Protein AF-A0A7V0MKL8-F1 (afdb_monomer_lite)

Secondary structure (DSSP, 8-state):
-HHHHHHHHHHHHSS-HHHHHHHHHHH-----SEETTEE-EEEEEEEETTTTEEEEEEEE--TTHHHH---B----STT-----SEEETT-HHHHTTTHHHHHHHHS-TTSHHHHHHHHHHHHHEEE---SBTB-EEE-TTTTTSS-TTHHHHHHHHHHHTT--HHHHHHHHHHHHHHHHHHHHHHHH---TTSEEEEEEEETTEESTT---

Structure (mmCIF, N/CA/C/O backbone):
data_AF-A0A7V0MKL8-F1
#
_entry.id   AF-A0A7V0MKL8-F1
#
loop_
_atom_site.group_PDB
_atom_site.id
_atom_site.type_symbol
_atom_site.label_atom_id
_atom_site.label_alt_id
_atom_site.label_comp_id
_atom_site.label_asym_id
_atom_site.label_entity_id
_atom_site.label_seq_id
_atom_site.pdbx_PDB_ins_code
_atom_site.Cartn_x
_atom_site.Cartn_y
_atom_site.Cartn_z
_atom_site.occupancy
_atom_site.B_iso_or_equiv
_atom_site.auth_seq_id
_atom_site.auth_comp_id
_atom_site.auth_asym_id
_atom_site.auth_atom_id
_atom_site.pdbx_PDB_model_num
ATOM 1 N N . MET A 1 1 ? 5.976 -24.081 24.729 1.00 49.59 1 MET A N 1
ATOM 2 C CA . MET A 1 1 ? 5.501 -22.681 24.860 1.00 49.59 1 MET A CA 1
ATOM 3 C C . MET A 1 1 ? 6.453 -21.854 25.717 1.00 49.59 1 MET A C 1
ATOM 5 O O . MET A 1 1 ? 7.028 -20.925 25.181 1.00 49.59 1 MET A O 1
ATOM 9 N N . LEU A 1 2 ? 6.710 -22.221 26.980 1.00 40.59 2 LEU A N 1
ATOM 10 C CA . LEU A 1 2 ? 7.735 -21.551 27.801 1.00 40.59 2 LEU A CA 1
ATOM 11 C C . LEU A 1 2 ? 9.148 -21.655 27.208 1.00 40.59 2 LEU A C 1
ATOM 13 O O . LEU A 1 2 ? 9.893 -20.689 27.261 1.00 40.59 2 LEU A O 1
ATOM 17 N N . GLU A 1 3 ? 9.497 -22.788 26.595 1.00 50.44 3 GLU A N 1
ATOM 18 C CA . GLU A 1 3 ? 10.789 -22.948 25.911 1.00 50.44 3 GLU A CA 1
ATOM 19 C C . GLU A 1 3 ? 10.911 -22.071 24.666 1.00 50.44 3 GLU A C 1
ATOM 21 O O . GLU A 1 3 ? 11.926 -21.413 24.519 1.00 50.44 3 GLU A O 1
ATOM 26 N N . ALA A 1 4 ? 9.856 -21.959 23.855 1.00 51.59 4 ALA A N 1
ATOM 27 C CA . ALA A 1 4 ? 9.825 -21.044 22.713 1.00 51.59 4 ALA A CA 1
ATOM 28 C C . ALA A 1 4 ? 9.910 -19.572 23.158 1.00 51.59 4 ALA A C 1
ATOM 30 O O . ALA A 1 4 ? 10.643 -18.790 22.570 1.00 51.59 4 ALA A O 1
ATOM 31 N N . ILE A 1 5 ? 9.218 -19.197 24.242 1.00 60.75 5 ILE A N 1
ATOM 32 C CA . ILE A 1 5 ? 9.340 -17.860 24.848 1.00 60.75 5 ILE A CA 1
ATOM 33 C C . ILE A 1 5 ? 10.766 -17.633 25.369 1.00 60.75 5 ILE A C 1
ATOM 35 O O . ILE A 1 5 ? 11.300 -16.538 25.228 1.00 60.75 5 ILE A O 1
ATOM 39 N N . ARG A 1 6 ? 11.401 -18.658 25.947 1.00 59.22 6 ARG A N 1
ATOM 40 C CA . ARG A 1 6 ? 12.785 -18.597 26.432 1.00 59.22 6 ARG A CA 1
ATOM 41 C C . ARG A 1 6 ? 13.796 -18.521 25.287 1.00 59.22 6 ARG A C 1
ATOM 43 O O . ARG A 1 6 ? 14.775 -17.807 25.421 1.00 59.22 6 ARG A O 1
ATOM 50 N N . GLU A 1 7 ? 13.570 -19.223 24.184 1.00 61.44 7 GLU A N 1
ATOM 51 C CA . GLU A 1 7 ? 14.392 -19.157 22.970 1.00 61.44 7 GLU A CA 1
ATOM 52 C C . GLU A 1 7 ? 14.277 -17.787 22.305 1.00 61.44 7 GLU A C 1
ATOM 54 O O . GLU A 1 7 ? 15.299 -17.158 22.063 1.00 61.44 7 GLU A O 1
ATOM 59 N N . ILE A 1 8 ? 13.055 -17.270 22.135 1.00 62.72 8 ILE A N 1
ATOM 60 C CA . ILE A 1 8 ? 12.811 -15.894 21.678 1.00 62.72 8 ILE A CA 1
ATOM 61 C C . ILE A 1 8 ? 13.494 -14.900 22.624 1.00 62.72 8 ILE A C 1
ATOM 63 O O . ILE A 1 8 ? 14.179 -13.991 22.173 1.00 62.72 8 ILE A O 1
ATOM 67 N N . GLY A 1 9 ? 13.361 -15.091 23.939 1.00 54.66 9 GLY A N 1
ATOM 68 C CA . GLY A 1 9 ? 14.029 -14.267 24.943 1.00 54.66 9 GLY A CA 1
ATOM 69 C C . GLY A 1 9 ? 15.555 -14.318 24.838 1.00 54.66 9 GLY A C 1
ATOM 70 O O . GLY A 1 9 ? 16.195 -13.278 24.907 1.00 54.66 9 GLY A O 1
ATOM 71 N N . ASN A 1 10 ? 16.145 -15.493 24.625 1.00 64.12 10 ASN A N 1
ATOM 72 C CA . ASN A 1 10 ? 17.592 -15.658 24.480 1.00 64.12 10 ASN A CA 1
ATOM 73 C C . ASN A 1 10 ? 18.123 -15.030 23.182 1.00 64.12 10 ASN A C 1
ATOM 75 O O . ASN A 1 10 ? 19.162 -14.375 23.219 1.00 64.12 10 ASN A O 1
ATOM 79 N N . GLU A 1 11 ? 17.397 -15.174 22.071 1.00 61.50 11 GLU A N 1
ATOM 80 C CA . GLU A 1 11 ? 17.714 -14.515 20.796 1.00 61.50 11 GLU A CA 1
ATOM 81 C C . GLU A 1 11 ? 17.597 -12.988 20.906 1.00 61.50 11 GLU A C 1
ATOM 83 O O . GLU A 1 11 ? 18.459 -12.255 20.431 1.00 61.50 11 GLU A O 1
ATOM 88 N N . ILE A 1 12 ? 16.580 -12.488 21.617 1.00 58.34 12 ILE A N 1
ATOM 89 C CA . ILE A 1 12 ? 16.411 -11.052 21.886 1.00 58.34 12 ILE A CA 1
ATOM 90 C C . ILE A 1 12 ? 17.503 -10.525 22.831 1.00 58.34 12 ILE A C 1
ATOM 92 O O . ILE A 1 12 ? 17.912 -9.374 22.712 1.00 58.34 12 ILE A O 1
ATOM 96 N N . LEU A 1 13 ? 18.002 -11.330 23.771 1.00 61.84 13 LEU A N 1
ATOM 97 C CA . LEU A 1 13 ? 18.983 -10.898 24.773 1.00 61.84 13 LEU A CA 1
ATOM 98 C C . LEU A 1 13 ? 20.450 -11.001 24.304 1.00 61.84 13 LEU A C 1
ATOM 100 O O . LEU A 1 13 ? 21.295 -10.328 24.895 1.00 61.84 13 LEU A O 1
ATOM 104 N N . GLY A 1 14 ? 20.779 -11.733 23.232 1.00 56.34 14 GLY A N 1
ATOM 105 C CA . GLY A 1 1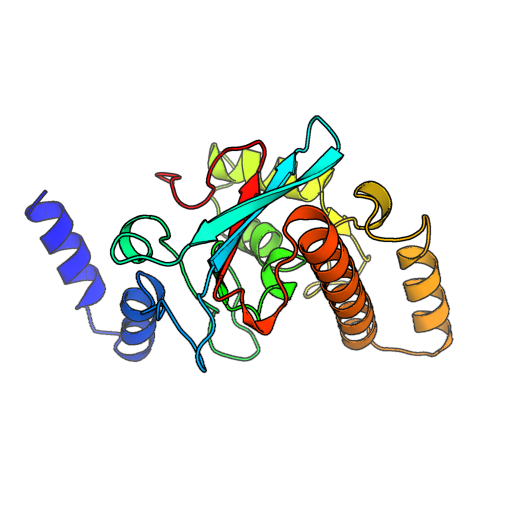4 ? 22.162 -11.973 22.768 1.00 56.34 14 GLY A CA 1
ATOM 106 C C . GLY A 1 14 ? 22.895 -10.752 22.178 1.00 56.34 14 GLY A C 1
ATOM 107 O O . GLY A 1 14 ? 22.441 -10.169 21.209 1.00 56.34 14 GLY A O 1
ATOM 108 N N . ASP A 1 15 ? 23.965 -10.289 22.837 1.00 50.94 15 ASP A N 1
ATOM 109 C CA . ASP A 1 15 ? 25.034 -9.283 22.567 1.00 50.94 15 ASP A CA 1
ATOM 110 C C . ASP A 1 15 ? 24.927 -8.088 21.574 1.00 50.94 15 ASP A C 1
ATOM 112 O O . ASP A 1 15 ? 25.674 -7.132 21.764 1.00 50.94 15 ASP A O 1
ATOM 116 N N . ASP A 1 16 ? 24.001 -8.008 20.613 1.00 51.72 16 ASP A N 1
ATOM 117 C CA . ASP A 1 16 ? 23.944 -6.892 19.639 1.00 51.72 16 ASP A CA 1
ATOM 118 C C . ASP A 1 16 ? 22.880 -5.834 20.006 1.00 51.72 16 ASP A C 1
ATOM 120 O O . ASP A 1 16 ? 21.758 -5.822 19.497 1.00 51.72 16 ASP A O 1
ATOM 124 N N . ILE A 1 17 ? 23.220 -4.960 20.960 1.00 47.28 17 ILE A N 1
ATOM 125 C CA . ILE A 1 17 ? 22.321 -3.978 21.608 1.00 47.28 17 ILE A CA 1
ATOM 126 C C . ILE A 1 17 ? 21.638 -3.013 20.615 1.00 47.28 17 ILE A C 1
ATOM 128 O O . ILE A 1 17 ? 20.465 -2.703 20.796 1.00 47.28 17 ILE A O 1
ATOM 132 N N . ASP A 1 18 ? 22.290 -2.635 19.513 1.00 50.47 18 ASP A N 1
ATOM 133 C CA . ASP A 1 18 ? 21.746 -1.649 18.558 1.00 50.47 18 ASP A CA 1
ATOM 134 C C . ASP A 1 18 ? 20.600 -2.181 17.669 1.00 50.47 18 ASP A C 1
ATOM 136 O O . ASP A 1 18 ? 19.841 -1.406 17.083 1.00 50.47 18 ASP A O 1
ATOM 140 N N . SER A 1 19 ? 20.447 -3.504 17.550 1.00 47.44 19 SER A N 1
ATOM 141 C CA . SER A 1 19 ? 19.375 -4.132 16.754 1.00 47.44 19 SER A CA 1
ATOM 142 C C . SER A 1 19 ? 18.133 -4.501 17.580 1.00 47.44 19 SER A C 1
ATOM 144 O O . SER A 1 19 ? 17.056 -4.721 17.017 1.00 47.44 19 SER A O 1
ATOM 146 N N . LYS A 1 20 ? 18.276 -4.537 18.912 1.00 45.75 20 LYS A N 1
ATOM 147 C CA . LYS A 1 20 ? 17.307 -5.108 19.861 1.00 45.75 20 LYS A CA 1
ATOM 148 C C . LYS A 1 20 ? 16.165 -4.176 20.223 1.00 45.75 20 LYS A C 1
ATOM 150 O O . LYS A 1 20 ? 15.024 -4.633 20.286 1.00 45.75 20 LYS A O 1
ATOM 155 N N . ASP A 1 21 ? 16.450 -2.887 20.387 1.00 47.84 21 ASP A N 1
ATOM 156 C CA . ASP A 1 21 ? 15.425 -1.897 20.740 1.00 47.84 21 ASP A CA 1
ATOM 157 C C . ASP A 1 21 ? 14.355 -1.786 19.640 1.00 47.84 21 ASP A C 1
ATOM 159 O O . ASP A 1 21 ? 13.179 -1.580 19.914 1.00 47.84 21 ASP A O 1
ATOM 163 N N . ASN A 1 22 ? 14.714 -2.089 18.389 1.00 54.00 22 ASN A N 1
ATOM 164 C CA . ASN A 1 22 ? 13.789 -2.041 17.264 1.00 54.00 22 ASN A CA 1
ATOM 165 C C . ASN A 1 22 ? 12.820 -3.231 17.176 1.00 54.00 22 ASN A C 1
ATOM 167 O O . ASN A 1 22 ? 11.718 -3.060 16.662 1.00 54.00 22 ASN A O 1
ATOM 171 N N . LEU A 1 23 ? 13.178 -4.447 17.606 1.00 53.69 23 LEU A N 1
ATOM 172 C CA . LEU A 1 23 ? 12.282 -5.595 17.398 1.00 53.69 23 LEU A CA 1
ATOM 173 C C . LEU A 1 23 ? 11.058 -5.508 18.320 1.00 53.69 23 LEU A C 1
ATOM 175 O O . LEU A 1 23 ? 9.930 -5.568 17.841 1.00 53.69 23 LEU A O 1
ATOM 179 N N . LEU A 1 24 ? 11.275 -5.321 19.625 1.00 57.19 24 LEU A N 1
ATOM 180 C CA . LEU A 1 24 ? 10.196 -5.243 20.615 1.00 57.19 24 LEU A CA 1
ATOM 181 C C . LEU A 1 24 ? 9.320 -3.999 20.423 1.00 57.19 24 LEU A C 1
ATOM 183 O O . LEU A 1 24 ? 8.098 -4.112 20.498 1.00 57.19 24 LEU A O 1
ATOM 187 N N . GLU A 1 25 ? 9.911 -2.848 20.088 1.00 55.69 25 GLU A N 1
ATOM 188 C CA . GLU A 1 25 ? 9.154 -1.618 19.812 1.00 55.69 25 GLU A CA 1
ATOM 189 C C . GLU A 1 25 ? 8.281 -1.711 18.549 1.00 55.69 25 GLU A C 1
ATOM 191 O O . GLU A 1 25 ? 7.233 -1.070 18.476 1.00 55.69 25 GLU A O 1
ATOM 196 N N . ASN A 1 26 ? 8.669 -2.521 17.556 1.00 55.09 26 ASN A N 1
ATOM 197 C CA . ASN A 1 26 ? 7.897 -2.703 16.320 1.00 55.09 26 ASN A CA 1
ATOM 198 C C . ASN A 1 26 ? 6.920 -3.899 16.369 1.00 55.09 26 ASN A C 1
ATOM 200 O O . ASN A 1 26 ? 6.117 -4.089 15.446 1.00 55.09 26 ASN A O 1
ATOM 204 N N . LEU A 1 27 ? 6.969 -4.719 17.426 1.00 59.59 27 LEU A N 1
ATOM 205 C CA . LEU A 1 27 ? 6.008 -5.807 17.635 1.00 59.59 27 LEU A CA 1
ATOM 206 C C . LEU A 1 27 ? 4.657 -5.269 18.109 1.00 59.59 27 LEU A C 1
ATOM 208 O O . LEU A 1 27 ? 3.624 -5.770 17.663 1.00 59.59 27 LEU A O 1
ATOM 212 N N . THR A 1 28 ? 4.656 -4.225 18.942 1.00 56.50 28 THR A N 1
ATOM 213 C CA . THR A 1 28 ? 3.442 -3.558 19.419 1.00 56.50 28 THR A CA 1
ATOM 214 C C . THR A 1 28 ? 3.679 -2.055 19.583 1.00 56.50 28 THR A C 1
ATOM 216 O O . THR A 1 28 ? 4.536 -1.617 20.341 1.00 56.50 28 THR A O 1
ATOM 219 N N . LEU A 1 29 ? 2.882 -1.233 18.895 1.00 63.47 29 LEU A N 1
ATOM 220 C CA . LEU A 1 29 ? 2.853 0.210 19.144 1.00 63.47 29 LEU A CA 1
ATOM 221 C C . LEU A 1 29 ? 1.614 0.568 19.955 1.00 63.47 29 LEU A C 1
ATOM 223 O O . LEU A 1 29 ? 0.500 0.173 19.601 1.00 63.47 29 LEU A O 1
ATOM 227 N N . GLU A 1 30 ? 1.800 1.388 20.990 1.00 64.56 30 GLU A N 1
ATOM 228 C CA . GLU A 1 30 ? 0.679 2.054 21.644 1.00 64.56 30 GLU A CA 1
ATOM 229 C C . GLU A 1 30 ? -0.059 2.920 20.621 1.00 64.56 30 GLU A C 1
ATOM 231 O O . GLU A 1 30 ? 0.483 3.863 20.033 1.00 64.56 30 GLU A O 1
ATOM 236 N N . CYS A 1 31 ? -1.320 2.571 20.392 1.00 71.19 31 CYS A N 1
ATOM 237 C CA . CYS A 1 31 ? -2.209 3.291 19.506 1.00 71.19 31 CYS A CA 1
ATOM 238 C C . CYS A 1 31 ? -3.294 3.928 20.378 1.00 71.19 31 CYS A C 1
ATOM 240 O O . CYS A 1 31 ? -4.192 3.219 20.829 1.00 71.19 31 CYS A O 1
ATOM 242 N N . PRO A 1 32 ? -3.214 5.237 20.681 1.00 79.38 32 PRO A N 1
ATOM 243 C CA . PRO A 1 32 ? -4.196 5.871 21.547 1.00 79.38 32 PRO A CA 1
ATOM 244 C C . PRO A 1 32 ? -5.562 5.880 20.861 1.00 79.38 32 PRO A C 1
ATOM 246 O O . PRO A 1 32 ? -5.677 6.262 19.695 1.00 79.38 32 PRO A O 1
ATOM 249 N N . GLU A 1 33 ? -6.615 5.528 21.598 1.00 86.75 33 GLU A N 1
ATOM 250 C CA . GLU A 1 33 ? -7.976 5.511 21.052 1.00 86.75 33 GLU A CA 1
ATOM 251 C C . GLU A 1 33 ? -8.450 6.889 20.591 1.00 86.75 33 GLU A C 1
ATOM 253 O O . GLU A 1 33 ? -9.319 6.999 19.729 1.00 86.75 33 GLU A O 1
ATOM 258 N N . THR A 1 34 ? -7.910 7.955 21.185 1.00 86.69 34 THR A N 1
ATOM 259 C CA . THR A 1 34 ? -8.309 9.330 20.897 1.00 86.69 34 THR A CA 1
ATOM 260 C C . THR A 1 34 ? -7.092 10.234 20.767 1.00 86.69 34 THR A C 1
ATOM 262 O O . THR A 1 34 ? -6.248 10.301 21.656 1.00 86.69 34 THR A O 1
ATOM 265 N N . ILE A 1 35 ? -7.036 11.012 19.684 1.00 86.88 35 ILE A N 1
ATOM 266 C CA . ILE A 1 35 ? -6.035 12.067 19.485 1.00 86.88 35 ILE A CA 1
ATOM 267 C C . ILE A 1 35 ? -6.767 13.385 19.262 1.00 86.88 35 ILE A C 1
ATOM 269 O O . ILE A 1 35 ? -7.564 13.517 18.333 1.00 86.88 35 ILE A O 1
ATOM 273 N N . ARG A 1 36 ? -6.487 14.389 20.106 1.00 85.31 36 ARG A N 1
ATOM 274 C CA . ARG A 1 36 ? -7.089 15.738 20.020 1.00 85.31 36 ARG A CA 1
ATOM 275 C C . ARG A 1 36 ? -8.626 15.700 19.932 1.00 85.31 36 ARG A C 1
ATOM 277 O O . ARG A 1 36 ? -9.219 16.387 19.101 1.00 85.31 36 ARG A O 1
ATOM 284 N N . GLY A 1 37 ? -9.248 14.857 20.758 1.00 84.69 37 GLY A N 1
ATOM 285 C CA . GLY A 1 37 ? -10.704 14.692 20.825 1.00 84.69 37 GLY A CA 1
ATOM 286 C C . GLY A 1 37 ? -11.330 13.916 19.661 1.00 84.69 37 GLY A C 1
ATOM 287 O O . GLY A 1 37 ? -12.547 13.937 19.521 1.00 84.69 37 GLY A O 1
ATOM 288 N N . ARG A 1 38 ? -10.533 13.255 18.809 1.00 88.56 38 ARG A N 1
ATOM 289 C CA . ARG A 1 38 ? -11.026 12.428 17.697 1.00 88.56 38 ARG A CA 1
ATOM 290 C C . ARG A 1 38 ? -10.734 10.957 17.936 1.00 88.56 38 ARG A C 1
ATOM 29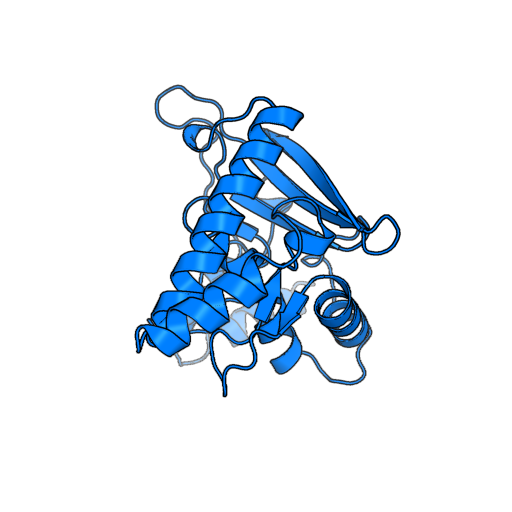2 O O . ARG A 1 38 ? -9.561 10.616 18.127 1.00 88.56 38 ARG A O 1
ATOM 299 N N . LYS A 1 39 ? -11.765 10.114 17.837 1.00 92.88 39 LYS A N 1
ATOM 300 C CA . LYS A 1 39 ? -11.609 8.656 17.852 1.00 92.88 39 LYS A CA 1
ATOM 301 C C . LYS A 1 39 ? -10.704 8.227 16.693 1.00 92.88 39 LYS A C 1
ATOM 303 O O . LYS A 1 39 ? -10.825 8.733 15.573 1.00 92.88 39 LYS A O 1
ATOM 308 N N . GLN A 1 40 ? -9.741 7.373 17.000 1.00 93.50 40 GLN A N 1
ATOM 309 C CA . GLN A 1 40 ? -8.772 6.849 16.054 1.00 93.50 40 GLN A CA 1
ATOM 310 C C . GLN A 1 40 ? -9.233 5.507 15.503 1.00 93.50 40 GLN A C 1
ATOM 312 O O . GLN A 1 40 ? -9.878 4.718 16.192 1.00 93.50 40 GLN A O 1
ATOM 317 N N . HIS A 1 41 ? -8.860 5.259 14.255 1.00 93.44 41 HIS A N 1
ATOM 318 C CA . HIS A 1 41 ? -9.242 4.071 13.512 1.00 93.44 41 HIS A CA 1
ATOM 319 C C . HIS A 1 41 ? -8.026 3.430 12.859 1.00 93.44 41 HIS A C 1
ATOM 321 O O . HIS A 1 41 ? -7.028 4.092 12.541 1.00 93.44 41 HIS A O 1
ATOM 327 N N . ILE A 1 42 ? -8.158 2.140 12.604 1.00 91.31 42 ILE A N 1
ATOM 328 C CA . ILE A 1 42 ? -7.261 1.362 11.763 1.00 91.31 42 ILE A CA 1
ATOM 329 C C . ILE A 1 42 ? -7.968 1.190 10.434 1.00 91.31 42 ILE A C 1
ATOM 331 O O . ILE A 1 42 ? -9.114 0.748 10.394 1.00 91.31 42 ILE A O 1
ATOM 335 N N . VAL A 1 43 ? -7.296 1.550 9.348 1.00 93.06 43 VAL A N 1
ATOM 336 C CA . VAL A 1 43 ? -7.813 1.325 8.000 1.00 93.06 43 VAL A CA 1
ATOM 337 C C . VAL A 1 43 ? -7.113 0.115 7.405 1.00 93.06 43 VAL A C 1
ATOM 339 O O . VAL A 1 43 ? -5.887 0.074 7.294 1.00 93.06 43 VAL A O 1
ATOM 342 N N . ILE A 1 44 ? -7.903 -0.865 6.994 1.00 92.44 44 ILE A N 1
ATOM 343 C CA . ILE A 1 44 ? -7.433 -2.105 6.396 1.00 92.44 44 ILE A CA 1
ATOM 344 C C . ILE A 1 44 ? -7.606 -1.966 4.888 1.00 92.44 44 ILE A C 1
ATOM 346 O O . ILE A 1 44 ? -8.721 -1.877 4.375 1.00 92.44 44 ILE A O 1
ATOM 350 N N . ILE A 1 45 ? -6.483 -1.921 4.181 1.00 90.56 45 ILE A N 1
ATOM 351 C CA . ILE A 1 45 ? -6.440 -1.869 2.725 1.00 90.56 45 ILE A CA 1
ATOM 352 C C . ILE A 1 45 ? -6.324 -3.304 2.239 1.00 90.56 45 ILE A C 1
ATOM 354 O O . ILE A 1 45 ? -5.304 -3.958 2.455 1.00 90.56 45 ILE A O 1
ATOM 358 N N . ASN A 1 46 ? -7.363 -3.787 1.577 1.00 89.31 46 ASN A N 1
ATOM 359 C CA . ASN A 1 46 ? -7.368 -5.101 0.970 1.00 89.31 46 ASN A CA 1
ATOM 360 C C . ASN A 1 46 ? -7.188 -4.971 -0.539 1.00 89.31 46 ASN A C 1
ATOM 362 O O . ASN A 1 46 ? -8.042 -4.417 -1.232 1.00 89.31 46 ASN A O 1
ATOM 366 N N . TYR A 1 47 ? -6.080 -5.495 -1.053 1.00 83.44 47 TYR A N 1
ATOM 367 C CA . TYR A 1 47 ? -5.929 -5.658 -2.491 1.00 83.44 47 TYR A CA 1
ATOM 368 C C . TYR A 1 47 ? -6.524 -6.984 -2.918 1.00 83.44 47 TYR A C 1
ATOM 370 O O . TYR A 1 47 ? -6.006 -8.050 -2.577 1.00 83.44 47 TYR A O 1
ATOM 378 N N . ASN A 1 48 ? -7.582 -6.905 -3.709 1.00 81.25 48 ASN A N 1
ATOM 379 C CA . ASN A 1 48 ? -8.182 -8.068 -4.323 1.00 81.25 48 ASN A CA 1
ATOM 380 C C . ASN A 1 48 ? -7.600 -8.227 -5.733 1.00 81.25 48 ASN A C 1
ATOM 382 O O . ASN A 1 48 ? -7.907 -7.459 -6.645 1.00 81.25 48 ASN A O 1
ATOM 386 N N . ALA A 1 49 ? -6.707 -9.202 -5.900 1.00 71.88 49 ALA A N 1
ATOM 387 C CA . ALA A 1 49 ? -6.069 -9.499 -7.178 1.00 71.88 49 ALA A CA 1
ATOM 388 C C . ALA A 1 49 ? -7.049 -10.121 -8.188 1.00 71.88 49 ALA A C 1
ATOM 390 O O . ALA A 1 49 ? -6.866 -9.937 -9.392 1.00 71.88 49 ALA A O 1
ATOM 391 N N . VAL A 1 50 ? -8.096 -10.804 -7.705 1.00 73.19 50 VAL A N 1
ATOM 392 C CA . VAL A 1 50 ? -9.140 -11.421 -8.539 1.00 73.19 50 VAL A CA 1
ATOM 393 C C . VAL A 1 50 ? -10.018 -10.336 -9.158 1.00 73.19 50 VAL A C 1
ATOM 395 O O . VAL A 1 50 ? -10.106 -10.233 -10.381 1.00 73.19 50 VAL A O 1
ATOM 398 N N . ASP A 1 51 ? -10.574 -9.464 -8.317 1.00 78.44 51 ASP A N 1
ATOM 399 C CA . ASP A 1 51 ? -11.487 -8.393 -8.739 1.00 78.44 51 ASP A CA 1
ATOM 400 C C . ASP A 1 51 ? -10.751 -7.130 -9.215 1.00 78.44 51 ASP A C 1
ATOM 402 O O . ASP A 1 51 ? -11.361 -6.190 -9.725 1.00 78.44 51 ASP A O 1
ATOM 406 N N . LYS A 1 52 ? -9.417 -7.110 -9.079 1.00 76.62 52 LYS A N 1
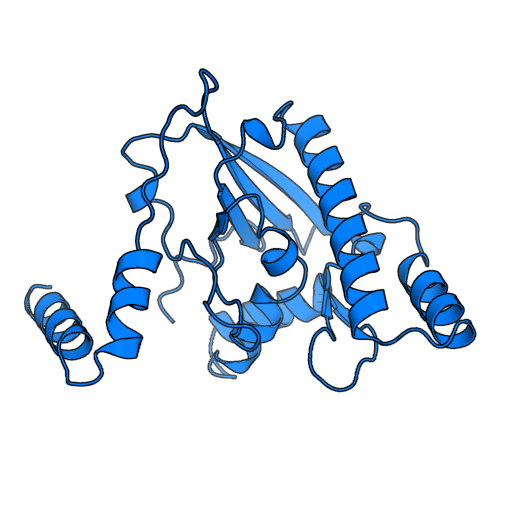ATOM 407 C CA . LYS A 1 52 ? -8.523 -5.997 -9.443 1.00 76.62 52 LYS A CA 1
ATOM 408 C C . LYS A 1 52 ? -8.968 -4.672 -8.823 1.00 76.62 52 LYS A C 1
ATOM 410 O O . LYS A 1 52 ? -8.882 -3.616 -9.449 1.00 76.62 52 LYS A O 1
ATOM 415 N N . CYS A 1 53 ? -9.421 -4.726 -7.577 1.00 82.69 53 CYS A N 1
ATOM 416 C CA . CYS A 1 53 ? -9.915 -3.575 -6.840 1.00 82.69 53 CYS A CA 1
ATOM 417 C C . CYS A 1 53 ? -9.168 -3.389 -5.514 1.00 82.69 53 CYS A C 1
ATOM 419 O O . CYS A 1 53 ? -8.425 -4.252 -5.037 1.00 82.69 53 CYS A O 1
ATOM 421 N N . ILE A 1 54 ? -9.363 -2.206 -4.936 1.00 87.38 54 ILE A N 1
ATOM 422 C CA . ILE A 1 54 ? -8.960 -1.898 -3.569 1.00 87.38 54 ILE A CA 1
ATOM 423 C C . ILE A 1 54 ? -10.227 -1.866 -2.741 1.00 87.38 54 ILE A C 1
ATOM 425 O O . ILE A 1 54 ? -11.085 -1.017 -2.994 1.00 87.38 54 ILE A O 1
ATOM 429 N N . ASP A 1 55 ? -10.304 -2.734 -1.743 1.00 89.50 55 ASP A N 1
ATOM 430 C CA . ASP A 1 55 ? -11.322 -2.680 -0.708 1.00 89.50 55 ASP A CA 1
ATOM 431 C C . ASP A 1 55 ? -10.765 -2.066 0.563 1.00 89.50 55 ASP A C 1
ATOM 433 O O . ASP A 1 55 ? -9.570 -2.134 0.858 1.00 89.50 55 ASP A O 1
ATOM 437 N N . VAL A 1 56 ? -11.646 -1.367 1.268 1.00 92.12 56 VAL A N 1
ATOM 438 C CA . VAL A 1 56 ? -11.288 -0.579 2.437 1.00 92.12 56 VAL A CA 1
ATOM 439 C C . VAL A 1 56 ? -12.263 -0.940 3.536 1.00 92.12 56 VAL A C 1
ATOM 441 O O . VAL A 1 56 ? -13.445 -0.613 3.453 1.00 92.12 56 VAL A O 1
ATOM 444 N N . GLU A 1 57 ? -11.736 -1.592 4.558 1.00 92.69 57 GLU A N 1
ATOM 445 C CA . GLU A 1 57 ? -12.410 -1.799 5.833 1.00 92.69 57 GLU A CA 1
ATOM 446 C C . GLU A 1 57 ? -11.776 -0.872 6.869 1.00 92.69 57 GLU A C 1
ATOM 448 O O . GLU A 1 57 ? -10.661 -0.367 6.693 1.00 92.69 57 GLU A O 1
ATOM 453 N N . PHE A 1 58 ? -12.486 -0.626 7.961 1.00 93.88 58 PHE A N 1
ATOM 454 C CA . PHE A 1 58 ? -11.918 0.082 9.093 1.00 93.88 58 PHE A CA 1
ATOM 455 C C . PHE A 1 58 ? -12.517 -0.428 10.392 1.00 93.88 58 PHE A C 1
ATOM 457 O O . PHE A 1 58 ? -13.627 -0.957 10.416 1.00 93.88 58 PHE A O 1
ATOM 464 N N . GLU A 1 59 ? -11.783 -0.220 11.472 1.00 92.94 59 GLU A N 1
ATOM 465 C CA . GLU A 1 59 ? -12.272 -0.465 12.818 1.00 92.94 59 GLU A CA 1
ATOM 466 C C . GLU A 1 59 ? -11.716 0.558 13.795 1.00 92.94 59 GLU A C 1
ATOM 468 O O . GLU A 1 59 ? -10.703 1.214 13.533 1.00 92.94 59 GLU A O 1
ATOM 473 N N . GLU A 1 60 ? -12.415 0.720 14.911 1.00 92.94 60 GLU A N 1
ATOM 474 C CA . GLU A 1 60 ? -11.979 1.608 15.976 1.00 92.94 60 GLU A CA 1
ATOM 475 C C . GLU A 1 60 ? -10.775 1.025 16.708 1.00 92.94 60 GLU A C 1
ATOM 477 O O . GLU A 1 60 ? -10.699 -0.174 16.989 1.00 92.94 60 GLU A O 1
ATOM 482 N N . VAL A 1 61 ? -9.847 1.910 17.059 1.00 89.56 61 VAL A N 1
ATOM 483 C CA . VAL A 1 61 ? -8.764 1.567 17.972 1.00 89.56 61 VAL A CA 1
ATOM 484 C C . VAL A 1 61 ? -9.365 1.269 19.346 1.00 89.56 61 VAL A C 1
ATOM 486 O O . VAL A 1 61 ? -10.188 2.032 19.859 1.00 89.56 61 VAL A O 1
ATOM 489 N N . SER A 1 62 ? -8.928 0.153 19.915 1.00 87.62 62 SER A N 1
ATOM 490 C CA . SER A 1 62 ? -9.353 -0.392 21.205 1.00 87.62 62 SER A CA 1
ATOM 491 C C . SER A 1 62 ? -8.182 -1.085 21.900 1.00 87.62 62 SER A C 1
ATOM 493 O O . SER A 1 62 ? -7.137 -1.313 21.288 1.00 87.62 62 SER A O 1
ATOM 495 N N . GLU A 1 63 ? -8.371 -1.493 23.152 1.00 82.00 63 GLU A N 1
ATOM 496 C CA . GLU A 1 63 ? -7.374 -2.237 23.939 1.00 82.00 63 GLU A CA 1
ATOM 497 C C . GLU A 1 63 ? -6.885 -3.536 23.266 1.00 82.00 63 GLU A C 1
ATOM 499 O O . GLU A 1 63 ? -5.750 -3.960 23.475 1.00 82.00 63 GLU A O 1
ATOM 504 N N . GLU A 1 64 ? -7.698 -4.149 22.401 1.00 80.31 64 GLU A N 1
ATOM 505 C CA . GLU A 1 64 ? -7.337 -5.374 21.672 1.00 80.31 64 GLU A CA 1
ATOM 506 C C . GLU A 1 64 ? -6.538 -5.101 20.383 1.00 80.31 64 GLU A C 1
ATOM 508 O O . GLU A 1 64 ? -5.966 -6.016 19.789 1.00 80.31 64 GLU A O 1
ATOM 513 N N . THR A 1 65 ? -6.449 -3.839 19.950 1.00 80.88 65 THR A N 1
ATOM 514 C CA . THR A 1 65 ? -5.745 -3.436 18.721 1.00 80.88 65 THR A CA 1
ATOM 515 C C . THR A 1 65 ? -4.289 -3.912 18.671 1.00 80.88 65 THR A C 1
ATOM 517 O O . THR A 1 65 ? -3.918 -4.512 17.659 1.00 80.88 65 THR A O 1
ATOM 520 N N . PRO A 1 66 ? -3.460 -3.722 19.718 1.00 72.75 66 PRO A N 1
ATOM 521 C CA . PRO A 1 66 ? -2.065 -4.162 19.682 1.00 72.75 66 PRO A CA 1
ATOM 522 C C . PRO A 1 66 ? -1.911 -5.682 19.561 1.00 72.75 66 PRO A C 1
ATOM 524 O O . PRO A 1 66 ? -0.919 -6.153 19.020 1.00 72.75 66 PRO A O 1
ATOM 527 N N . LYS A 1 67 ? -2.894 -6.460 20.038 1.00 72.12 67 LYS A N 1
ATOM 528 C CA . LYS A 1 67 ? -2.885 -7.926 19.916 1.00 72.12 67 LYS A CA 1
ATOM 529 C C . LYS A 1 67 ? -3.277 -8.386 18.514 1.00 72.12 67 LYS A C 1
ATOM 531 O O . LYS A 1 67 ? -2.820 -9.430 18.064 1.00 72.12 67 LYS A O 1
ATOM 536 N N . LYS A 1 68 ? -4.147 -7.627 17.842 1.00 75.00 68 LYS A N 1
ATOM 537 C CA . LYS A 1 68 ? -4.687 -7.964 16.520 1.00 75.00 68 LYS A CA 1
ATOM 538 C C . LYS A 1 68 ? -3.761 -7.569 15.372 1.00 75.00 68 LYS A C 1
ATOM 540 O O . LYS A 1 68 ? -3.757 -8.236 14.342 1.00 75.00 68 LYS A O 1
ATOM 545 N N . TYR A 1 69 ? -3.001 -6.488 15.528 1.00 74.19 69 TYR A N 1
ATOM 546 C CA . TYR A 1 69 ? -2.072 -6.016 14.504 1.00 74.19 69 TYR A CA 1
ATOM 547 C C . TYR A 1 69 ? -0.651 -6.105 15.017 1.00 74.19 69 TYR A C 1
ATOM 549 O O . 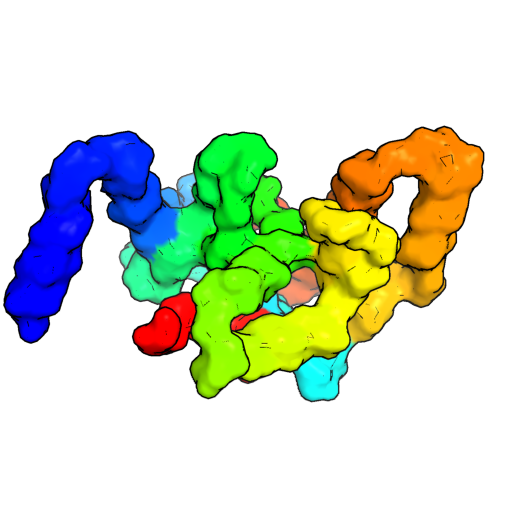TYR A 1 69 ? -0.191 -5.252 15.769 1.00 74.19 69 TYR A O 1
ATOM 557 N N . LEU A 1 70 ? 0.039 -7.137 14.552 1.00 66.44 70 LEU A N 1
ATOM 558 C CA . LEU A 1 70 ? 1.471 -7.298 14.735 1.00 66.44 70 LEU A CA 1
ATOM 559 C C . LEU A 1 70 ? 2.226 -6.621 13.585 1.00 66.44 70 LEU A C 1
ATOM 561 O O . LEU A 1 70 ? 1.640 -6.250 12.559 1.00 66.44 70 LEU A O 1
ATOM 565 N N . TRP A 1 71 ? 3.541 -6.475 13.756 1.00 68.44 71 TRP A N 1
ATOM 566 C CA . TRP A 1 71 ? 4.437 -5.886 12.756 1.00 68.44 71 TRP A CA 1
ATOM 567 C C . TRP A 1 71 ? 4.050 -4.445 12.396 1.00 68.44 71 TRP A C 1
ATOM 569 O O . TRP A 1 71 ? 3.932 -4.088 11.215 1.00 68.44 71 TRP A O 1
ATOM 579 N N . VAL A 1 72 ? 3.823 -3.621 13.423 1.00 72.56 72 VAL A N 1
ATOM 580 C CA . VAL A 1 72 ? 3.501 -2.201 13.271 1.00 72.56 72 VAL A CA 1
ATOM 581 C C . VAL A 1 72 ? 4.788 -1.392 13.321 1.00 72.56 72 VAL A C 1
ATOM 583 O O . VAL A 1 72 ? 5.411 -1.297 14.369 1.00 72.56 72 VAL A O 1
ATOM 586 N N . GLY A 1 73 ? 5.172 -0.744 12.221 1.00 68.25 73 GLY A N 1
ATOM 587 C CA . GLY A 1 73 ? 6.418 0.015 12.253 1.00 68.25 73 GLY A CA 1
ATOM 588 C C . GLY A 1 73 ? 6.847 0.678 10.957 1.00 68.25 73 GLY A C 1
ATOM 589 O O . GLY A 1 73 ? 6.128 0.751 9.957 1.00 68.25 73 GLY A O 1
ATOM 590 N N . SER A 1 74 ? 8.066 1.192 11.009 1.00 70.81 74 SER A N 1
ATOM 591 C CA . SER A 1 74 ? 8.883 1.585 9.865 1.00 70.81 74 SER A CA 1
ATOM 592 C C . SER A 1 74 ? 10.328 1.277 10.211 1.00 70.81 74 SER A C 1
ATOM 594 O O . SER A 1 74 ? 10.714 1.395 11.367 1.00 70.81 74 SER A O 1
ATOM 596 N N . ALA A 1 75 ? 11.130 0.874 9.232 1.00 70.62 75 ALA A N 1
ATOM 597 C CA . ALA A 1 75 ? 12.532 0.597 9.501 1.00 70.62 75 ALA A CA 1
ATOM 598 C C . ALA A 1 75 ? 13.295 1.923 9.598 1.00 70.62 75 ALA A C 1
ATOM 600 O O . ALA A 1 75 ? 13.222 2.742 8.673 1.00 70.62 75 ALA A O 1
ATOM 601 N N . ASP A 1 76 ? 14.023 2.121 10.693 1.00 62.53 76 ASP A N 1
ATOM 602 C CA . ASP A 1 76 ? 14.784 3.342 10.933 1.00 62.53 76 ASP A CA 1
ATOM 603 C C . ASP A 1 76 ? 16.029 3.427 10.059 1.00 62.53 76 ASP A C 1
ATOM 605 O O . ASP A 1 76 ? 16.715 2.438 9.812 1.00 62.53 76 ASP A O 1
ATOM 609 N N . GLY A 1 77 ? 16.338 4.636 9.588 1.00 55.81 77 GLY A N 1
ATOM 610 C CA . GLY A 1 77 ? 17.501 4.909 8.747 1.00 55.81 77 GLY A CA 1
ATOM 611 C C . GLY A 1 77 ? 17.182 5.030 7.253 1.00 55.81 77 GLY A C 1
ATOM 612 O O . GLY A 1 77 ? 16.299 4.391 6.685 1.00 55.81 77 GLY A O 1
ATOM 613 N N . SER A 1 78 ? 17.941 5.890 6.568 1.00 56.22 78 SER A N 1
ATOM 614 C CA . SER A 1 78 ? 17.649 6.287 5.180 1.00 56.22 78 SER A CA 1
ATOM 615 C C . SER A 1 78 ? 17.732 5.151 4.148 1.00 56.22 78 SER A C 1
ATOM 617 O O . SER A 1 78 ? 17.198 5.301 3.042 1.00 56.22 78 SER A O 1
ATOM 619 N N . ASN A 1 79 ? 18.368 4.029 4.490 1.00 63.53 79 ASN A N 1
ATOM 620 C CA . ASN A 1 79 ? 18.599 2.879 3.612 1.00 63.53 79 ASN A CA 1
ATOM 621 C C . ASN A 1 79 ? 17.898 1.596 4.067 1.00 63.53 79 ASN A C 1
ATOM 623 O O . ASN A 1 79 ? 18.071 0.571 3.415 1.00 63.53 79 ASN A O 1
ATOM 627 N N . SER A 1 80 ? 17.097 1.655 5.126 1.00 72.69 80 SER A N 1
ATOM 628 C CA . SER A 1 80 ? 16.487 0.462 5.701 1.00 72.69 80 SER A CA 1
ATOM 629 C C . SER A 1 80 ? 15.262 0.023 4.908 1.00 72.69 80 SER A C 1
ATOM 631 O O . SER A 1 80 ? 14.418 0.842 4.516 1.00 72.69 80 SER A O 1
ATOM 633 N N . ASP A 1 81 ? 15.178 -1.281 4.643 1.00 78.00 81 ASP A N 1
ATOM 634 C CA . ASP A 1 81 ? 14.051 -1.859 3.924 1.00 78.00 81 ASP A CA 1
ATOM 635 C C . ASP A 1 81 ? 12.788 -1.760 4.770 1.00 78.00 81 ASP A C 1
ATOM 637 O O . ASP A 1 81 ? 12.695 -2.295 5.871 1.00 78.00 81 ASP A O 1
ATOM 641 N N . GLN A 1 82 ? 11.779 -1.115 4.207 1.00 84.69 82 GLN A N 1
ATOM 642 C CA . GLN A 1 82 ? 10.462 -1.045 4.816 1.00 84.69 82 GLN A CA 1
ATOM 643 C C . GLN A 1 82 ? 9.746 -2.363 4.529 1.00 84.69 82 GLN A C 1
ATOM 645 O O . GLN A 1 82 ? 9.468 -2.640 3.362 1.00 84.69 82 GLN A O 1
ATOM 650 N N . ILE A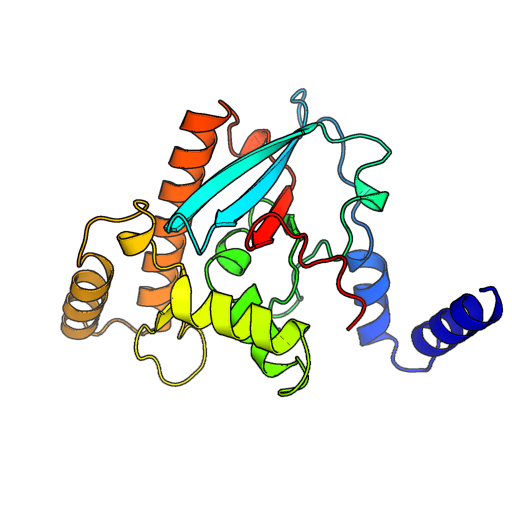 1 83 ? 9.519 -3.173 5.565 1.00 80.44 83 ILE A N 1
ATOM 651 C CA . ILE A 1 83 ? 8.934 -4.526 5.474 1.00 80.44 83 ILE A CA 1
ATOM 652 C C . ILE A 1 83 ? 7.655 -4.695 6.307 1.00 80.44 83 ILE A C 1
ATOM 654 O O . ILE A 1 83 ? 7.052 -5.760 6.301 1.00 80.44 83 ILE A O 1
ATOM 658 N N . TYR A 1 84 ? 7.221 -3.641 6.996 1.00 83.19 84 TYR A N 1
ATOM 659 C CA . TYR A 1 84 ? 6.052 -3.672 7.868 1.00 83.19 84 TYR A CA 1
ATOM 660 C C . TYR A 1 84 ? 4.749 -3.651 7.063 1.00 83.19 84 TYR A C 1
ATOM 662 O O . TYR A 1 84 ? 4.580 -2.833 6.149 1.00 83.19 84 TYR A O 1
ATOM 670 N N . PHE A 1 85 ? 3.828 -4.553 7.415 1.00 83.00 85 PHE A N 1
ATOM 671 C CA . PHE A 1 85 ? 2.480 -4.628 6.838 1.00 83.00 85 PHE A CA 1
ATOM 672 C C . PHE A 1 85 ? 1.503 -3.657 7.487 1.00 83.00 85 PHE A C 1
ATOM 674 O O . PHE A 1 85 ? 0.514 -3.283 6.853 1.00 83.00 85 PHE A O 1
ATOM 681 N N . THR A 1 86 ? 1.796 -3.236 8.717 1.00 83.31 86 THR A N 1
ATOM 682 C CA . THR A 1 86 ? 1.032 -2.215 9.420 1.00 83.31 86 THR A CA 1
ATOM 683 C C . THR A 1 86 ? 1.922 -0.996 9.633 1.00 83.31 86 THR A C 1
ATOM 685 O O . THR A 1 86 ? 3.017 -1.089 10.179 1.00 83.31 86 THR A O 1
ATOM 688 N N . VAL A 1 87 ? 1.480 0.168 9.163 1.00 85.00 87 VAL A N 1
ATOM 689 C CA . VAL A 1 87 ? 2.273 1.404 9.203 1.00 85.00 87 VAL A CA 1
ATOM 690 C C . VAL A 1 87 ? 1.452 2.561 9.744 1.00 85.00 87 VAL A C 1
ATOM 692 O O . VAL A 1 87 ? 0.235 2.628 9.569 1.00 85.00 87 VAL A O 1
ATOM 695 N N . ARG A 1 88 ? 2.132 3.532 10.354 1.00 85.00 88 ARG A N 1
ATOM 696 C CA . ARG A 1 88 ? 1.511 4.803 10.738 1.00 85.00 88 ARG A CA 1
ATOM 697 C C . ARG A 1 88 ? 1.039 5.586 9.515 1.00 85.00 88 ARG A C 1
ATOM 699 O O . ARG A 1 88 ? 1.579 5.474 8.414 1.00 85.00 88 ARG A O 1
ATOM 706 N N . THR A 1 89 ? 0.068 6.464 9.724 1.00 82.69 89 THR A N 1
ATOM 707 C CA . THR A 1 89 ? -0.570 7.270 8.670 1.00 82.69 89 THR A CA 1
ATOM 708 C C . THR A 1 89 ? 0.369 8.135 7.818 1.00 82.69 89 THR A C 1
ATOM 710 O O . THR A 1 89 ? 0.058 8.477 6.672 1.00 82.69 89 THR A O 1
ATOM 713 N N . ASN A 1 90 ? 1.528 8.523 8.343 1.00 83.69 90 ASN A N 1
ATOM 714 C CA . ASN A 1 90 ? 2.568 9.246 7.604 1.00 83.69 90 ASN A CA 1
ATOM 715 C C . ASN A 1 90 ? 3.424 8.346 6.694 1.00 83.69 90 ASN A C 1
ATOM 717 O O . ASN A 1 90 ? 4.095 8.873 5.811 1.00 83.69 90 ASN A O 1
ATOM 721 N N . ASN A 1 91 ? 3.354 7.028 6.872 1.00 87.62 91 ASN A N 1
ATOM 722 C CA . ASN A 1 91 ? 4.228 6.037 6.249 1.00 87.62 91 ASN A CA 1
ATOM 723 C C . ASN A 1 91 ? 3.501 5.148 5.222 1.00 87.62 91 ASN A C 1
ATOM 725 O O . ASN A 1 91 ? 4.088 4.205 4.696 1.00 87.62 91 ASN A O 1
ATOM 729 N N . ILE A 1 92 ? 2.243 5.459 4.886 1.00 91.06 92 ILE A N 1
ATOM 730 C CA . ILE A 1 92 ? 1.423 4.680 3.939 1.00 91.06 92 ILE A CA 1
ATOM 731 C C . ILE A 1 92 ? 2.110 4.463 2.580 1.00 91.06 92 ILE A C 1
ATOM 733 O O . ILE A 1 92 ? 1.956 3.402 1.980 1.00 91.06 92 ILE A O 1
ATOM 737 N N . GLY A 1 93 ? 2.946 5.401 2.121 1.00 91.69 93 GLY A N 1
ATOM 738 C CA . GLY A 1 93 ? 3.738 5.247 0.900 1.00 91.69 93 GLY A CA 1
ATOM 739 C C . GLY A 1 93 ? 4.625 3.999 0.873 1.00 91.69 93 GLY A C 1
ATOM 740 O O . GLY A 1 93 ? 4.922 3.493 -0.211 1.00 91.69 93 GLY A O 1
ATOM 741 N N . HIS A 1 94 ? 5.017 3.458 2.032 1.00 91.00 94 HIS A N 1
ATOM 742 C CA . HIS A 1 94 ? 5.745 2.191 2.121 1.00 91.00 94 HIS A CA 1
ATOM 743 C C . HIS A 1 94 ? 4.895 1.012 1.642 1.00 91.00 94 HIS A C 1
ATOM 745 O O . HIS A 1 94 ? 5.366 0.257 0.789 1.00 91.00 94 HIS A O 1
ATOM 751 N N . LEU A 1 95 ? 3.628 0.925 2.060 1.00 90.25 95 LEU A N 1
ATOM 752 C CA . LEU A 1 95 ? 2.692 -0.103 1.585 1.00 90.25 95 LEU A CA 1
ATOM 753 C C . LEU A 1 95 ? 2.457 -0.008 0.070 1.00 90.25 95 LEU A C 1
ATOM 755 O O . LEU A 1 95 ? 2.246 -1.016 -0.598 1.00 90.25 95 LEU A O 1
ATOM 759 N N . LEU A 1 96 ? 2.536 1.206 -0.484 1.00 93.31 96 LEU A N 1
ATOM 760 C CA . LEU A 1 96 ? 2.310 1.473 -1.907 1.00 93.31 96 LEU A CA 1
ATOM 761 C C . LEU A 1 96 ? 3.533 1.222 -2.791 1.00 93.31 96 LEU A C 1
ATOM 763 O O . LEU A 1 96 ? 3.431 1.387 -4.003 1.00 93.31 96 LEU A O 1
ATOM 767 N N . SER A 1 97 ? 4.708 0.911 -2.237 1.00 92.69 97 SER A N 1
ATOM 768 C CA . SER A 1 97 ? 5.929 0.880 -3.059 1.00 92.69 97 SER A CA 1
ATOM 769 C C . SER A 1 97 ? 7.070 -0.009 -2.579 1.00 92.69 97 SER A C 1
ATOM 771 O O . SER A 1 97 ? 7.861 -0.471 -3.396 1.00 92.69 97 SER A O 1
ATOM 773 N N . GLN A 1 98 ? 7.201 -0.232 -1.274 1.00 90.38 98 GLN A N 1
ATOM 774 C CA . GLN A 1 98 ? 8.408 -0.812 -0.682 1.00 90.38 98 GLN A CA 1
ATOM 775 C C . GLN A 1 98 ? 8.136 -2.121 0.051 1.00 90.38 98 GLN A C 1
ATOM 777 O O . GLN A 1 98 ? 8.909 -3.054 -0.142 1.00 90.38 98 GLN A O 1
ATOM 782 N N . THR A 1 99 ? 7.036 -2.219 0.804 1.00 89.25 99 THR A N 1
ATOM 783 C CA . THR A 1 99 ? 6.741 -3.370 1.672 1.00 89.25 99 THR A CA 1
ATOM 784 C C . THR A 1 99 ? 6.810 -4.700 0.923 1.00 89.25 99 THR A C 1
ATOM 786 O O . THR A 1 99 ? 7.688 -5.512 1.202 1.00 89.25 99 THR A O 1
ATOM 789 N N . ILE A 1 100 ? 5.961 -4.907 -0.092 1.00 89.94 100 ILE A N 1
ATOM 790 C CA . ILE A 1 100 ? 5.934 -6.176 -0.842 1.00 89.94 100 ILE A CA 1
ATOM 791 C C . ILE A 1 100 ? 7.252 -6.438 -1.593 1.00 89.94 100 ILE A C 1
ATOM 793 O O . ILE A 1 100 ? 7.812 -7.523 -1.429 1.00 89.94 100 ILE A O 1
ATOM 797 N N . PRO A 1 101 ? 7.807 -5.493 -2.384 1.00 90.56 101 PRO A N 1
ATOM 798 C CA . PRO A 1 101 ? 9.059 -5.744 -3.097 1.00 90.56 101 PRO A CA 1
ATOM 799 C C . PRO A 1 101 ? 10.252 -6.055 -2.192 1.00 90.56 101 PRO A C 1
ATOM 801 O O . PRO A 1 101 ? 11.142 -6.792 -2.608 1.00 90.56 101 PRO A O 1
ATOM 804 N N . ASN A 1 102 ? 10.312 -5.479 -0.990 1.00 89.56 102 ASN A N 1
ATOM 805 C CA . ASN A 1 102 ? 11.400 -5.740 -0.052 1.00 89.56 102 ASN A CA 1
ATOM 806 C C . ASN A 1 102 ? 11.218 -7.069 0.675 1.00 89.56 102 ASN A C 1
ATOM 808 O O . ASN A 1 102 ? 12.181 -7.821 0.783 1.00 89.56 102 ASN A O 1
ATOM 812 N N . LEU A 1 103 ? 9.997 -7.394 1.102 1.00 87.06 103 LEU A N 1
ATOM 813 C CA . LEU A 1 103 ? 9.691 -8.701 1.681 1.00 87.06 103 LEU A CA 1
ATOM 814 C C . LEU A 1 103 ? 9.994 -9.836 0.706 1.00 87.06 103 LEU A C 1
ATOM 816 O O . LEU A 1 103 ? 10.583 -10.834 1.097 1.00 87.06 103 LEU A O 1
ATOM 820 N N . LEU A 1 104 ? 9.690 -9.658 -0.582 1.00 88.62 104 LEU A N 1
ATOM 821 C CA . LEU A 1 104 ? 9.976 -10.673 -1.595 1.00 88.62 104 LEU A CA 1
ATOM 822 C C . LEU A 1 104 ? 11.478 -10.973 -1.740 1.00 88.62 104 LEU A C 1
ATOM 824 O O . LEU A 1 104 ? 11.839 -12.090 -2.084 1.00 88.62 104 LEU A O 1
ATOM 828 N N . LYS A 1 105 ? 12.358 -9.998 -1.472 1.00 86.19 105 LYS A N 1
ATOM 829 C CA . LYS A 1 105 ? 13.817 -10.219 -1.469 1.00 86.19 105 LYS A CA 1
ATOM 830 C C . LYS A 1 105 ? 14.299 -10.999 -0.245 1.00 86.19 105 LYS A C 1
ATOM 832 O O . LYS A 1 105 ? 15.420 -11.490 -0.265 1.00 86.19 105 LYS A O 1
ATOM 837 N N . ARG A 1 106 ? 13.503 -11.020 0.829 1.00 83.62 106 ARG A N 1
ATOM 838 C CA . ARG A 1 106 ? 13.833 -11.664 2.108 1.00 83.62 106 ARG A CA 1
ATOM 839 C C . ARG A 1 106 ? 13.178 -13.036 2.253 1.00 83.62 106 ARG A C 1
ATOM 841 O O . ARG A 1 106 ? 13.733 -13.892 2.926 1.00 83.62 106 ARG A O 1
ATOM 848 N N . ALA A 1 107 ? 12.018 -13.233 1.633 1.00 84.19 107 ALA A N 1
ATOM 849 C CA . ALA A 1 107 ? 11.283 -14.486 1.679 1.00 84.19 107 ALA A CA 1
ATOM 850 C C . ALA A 1 107 ? 12.021 -15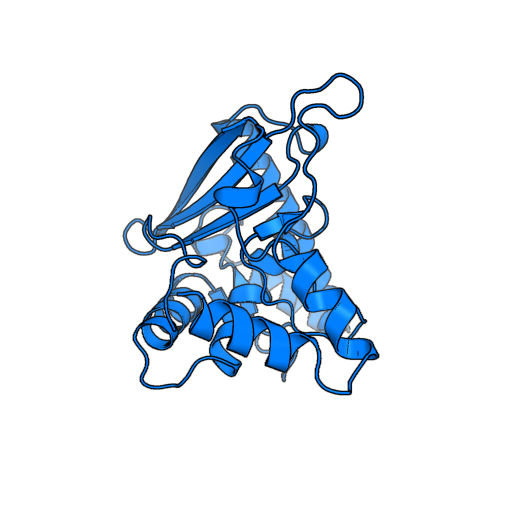.604 0.926 1.00 84.19 107 ALA A C 1
ATOM 852 O O . ALA A 1 107 ? 12.617 -15.376 -0.128 1.00 84.19 107 ALA A O 1
ATOM 853 N N . SER A 1 108 ? 11.940 -16.828 1.446 1.00 81.56 108 SER A N 1
ATOM 854 C CA . SER A 1 108 ? 12.510 -18.014 0.805 1.00 81.56 108 SER A CA 1
ATOM 855 C C . SER A 1 108 ? 11.775 -18.334 -0.499 1.00 81.56 108 SER A C 1
ATOM 857 O O . SER A 1 108 ? 10.562 -18.522 -0.492 1.00 81.56 108 SER A O 1
ATOM 859 N N . GLU A 1 109 ? 12.503 -18.446 -1.616 1.00 79.50 109 GLU A N 1
ATOM 860 C CA . GLU A 1 109 ? 11.940 -18.488 -2.983 1.00 79.50 109 GLU A CA 1
ATOM 861 C C . GLU A 1 109 ? 10.941 -19.629 -3.267 1.00 79.50 109 GLU A C 1
ATOM 863 O O . GLU A 1 109 ? 10.193 -19.562 -4.242 1.00 79.50 109 GLU A O 1
ATOM 868 N N . ASN A 1 110 ? 10.889 -20.648 -2.405 1.00 77.75 110 ASN A N 1
ATOM 869 C CA . ASN A 1 110 ? 10.023 -21.821 -2.550 1.00 77.75 110 ASN A CA 1
ATOM 870 C C . ASN A 1 110 ? 8.886 -21.895 -1.509 1.00 77.75 110 ASN A C 1
ATOM 872 O O . ASN A 1 110 ? 8.162 -22.888 -1.481 1.00 77.75 110 ASN A O 1
ATOM 876 N N . GLY A 1 111 ? 8.731 -20.875 -0.657 1.00 81.12 111 GLY A N 1
ATOM 877 C CA . GLY A 1 111 ? 7.690 -20.818 0.375 1.00 81.12 111 GLY A CA 1
ATOM 878 C C . GLY A 1 111 ? 6.332 -20.343 -0.150 1.00 81.12 111 GLY A C 1
ATOM 879 O O . GLY A 1 111 ? 6.240 -19.607 -1.144 1.00 81.12 111 GLY A O 1
ATOM 880 N N . ALA A 1 112 ? 5.257 -20.722 0.544 1.00 82.31 112 ALA A N 1
ATOM 881 C CA . ALA A 1 112 ? 3.907 -20.254 0.221 1.00 82.31 112 ALA A CA 1
ATOM 882 C C . ALA A 1 112 ? 3.791 -18.727 0.371 1.00 82.31 112 ALA A C 1
ATOM 884 O O . ALA A 1 112 ? 3.086 -18.071 -0.405 1.00 82.31 112 ALA A O 1
ATOM 885 N N . PHE A 1 113 ? 4.520 -18.138 1.322 1.00 82.25 113 PHE A N 1
ATOM 886 C CA . PHE A 1 113 ? 4.581 -16.692 1.500 1.00 82.25 113 PHE A CA 1
ATOM 887 C C . PHE A 1 113 ? 5.231 -15.988 0.306 1.00 82.25 113 PHE A C 1
ATOM 889 O O . PHE A 1 113 ? 4.674 -15.021 -0.221 1.00 82.25 113 PHE A O 1
ATOM 896 N N . TYR A 1 114 ? 6.363 -16.507 -0.182 1.00 87.69 114 TYR A N 1
ATOM 897 C CA . TYR A 1 114 ? 7.044 -15.966 -1.359 1.00 87.69 114 TYR A CA 1
ATOM 898 C C . TYR A 1 114 ? 6.145 -16.007 -2.593 1.00 87.69 114 TYR A C 1
ATOM 900 O O . TYR A 1 114 ? 6.020 -15.004 -3.297 1.00 87.69 114 TYR A O 1
ATOM 908 N N . ALA A 1 115 ? 5.464 -17.132 -2.834 1.00 86.00 115 ALA A N 1
ATOM 909 C CA . ALA A 1 115 ? 4.541 -17.266 -3.958 1.00 86.00 115 ALA A CA 1
ATOM 910 C C . ALA A 1 115 ? 3.428 -16.202 -3.913 1.00 86.00 115 ALA A C 1
ATOM 912 O O . ALA A 1 115 ? 3.135 -15.565 -4.929 1.00 86.00 115 ALA A O 1
ATOM 913 N N . ARG A 1 116 ? 2.862 -15.943 -2.726 1.00 84.12 116 ARG A N 1
ATOM 914 C CA . ARG A 1 116 ? 1.845 -14.898 -2.521 1.00 84.12 116 ARG A CA 1
ATOM 915 C C . ARG A 1 116 ? 2.397 -13.491 -2.738 1.00 84.12 116 ARG A C 1
ATOM 917 O O . ARG A 1 116 ? 1.765 -12.695 -3.429 1.00 84.12 116 ARG A O 1
ATOM 924 N N . LEU A 1 117 ? 3.574 -13.177 -2.197 1.00 87.75 117 LEU A N 1
ATOM 925 C CA . LEU A 1 117 ? 4.229 -11.882 -2.408 1.00 87.75 117 LEU A CA 1
ATOM 926 C C . LEU A 1 117 ? 4.573 -11.649 -3.882 1.00 87.75 117 LEU A C 1
ATOM 928 O O . LEU A 1 117 ? 4.417 -10.536 -4.384 1.00 87.75 117 LEU A O 1
ATOM 932 N N . LYS A 1 118 ? 5.022 -12.695 -4.582 1.00 90.56 118 LYS A N 1
ATOM 933 C CA . LYS A 1 118 ? 5.360 -12.645 -6.004 1.00 90.56 118 LYS A CA 1
ATOM 934 C C . LYS A 1 118 ? 4.124 -12.380 -6.852 1.00 90.56 118 LYS A C 1
ATOM 936 O O . LYS A 1 118 ? 4.145 -11.442 -7.640 1.00 90.56 118 LYS A O 1
ATOM 941 N N . MET A 1 119 ? 3.043 -13.127 -6.621 1.00 87.81 119 MET A N 1
ATOM 942 C CA . MET A 1 119 ? 1.743 -12.881 -7.255 1.00 87.81 119 MET A CA 1
ATOM 943 C C . MET A 1 119 ? 1.287 -11.439 -7.016 1.00 87.81 119 MET A C 1
ATOM 945 O O . MET A 1 119 ? 0.992 -10.713 -7.958 1.00 87.81 119 MET A O 1
ATOM 949 N N . ALA A 1 120 ? 1.315 -10.979 -5.763 1.00 87.62 120 ALA A N 1
ATOM 950 C CA . ALA A 1 120 ? 0.906 -9.624 -5.422 1.00 87.62 120 ALA A CA 1
ATOM 951 C C . ALA A 1 120 ? 1.753 -8.554 -6.122 1.00 87.62 120 ALA A C 1
ATOM 953 O O . ALA A 1 120 ? 1.207 -7.583 -6.640 1.00 87.62 120 ALA A O 1
ATOM 954 N N . ARG A 1 121 ? 3.080 -8.721 -6.177 1.00 91.12 121 ARG A N 1
ATOM 955 C CA . ARG A 1 121 ? 3.960 -7.819 -6.928 1.00 91.12 121 ARG A CA 1
ATOM 956 C C . ARG A 1 121 ? 3.592 -7.815 -8.413 1.00 91.12 121 ARG A C 1
ATOM 958 O O . ARG A 1 121 ? 3.445 -6.742 -8.985 1.00 91.12 121 ARG A O 1
ATOM 965 N N . ASP A 1 122 ? 3.452 -8.983 -9.024 1.00 91.06 122 ASP A N 1
ATOM 966 C CA . ASP A 1 122 ? 3.270 -9.101 -10.474 1.00 91.06 122 ASP A CA 1
ATOM 967 C C . ASP A 1 122 ? 1.892 -8.591 -10.924 1.00 91.06 122 ASP A C 1
ATOM 969 O O . ASP A 1 122 ? 1.774 -7.958 -11.974 1.00 91.06 122 ASP A O 1
ATOM 973 N N . ASP A 1 123 ? 0.860 -8.773 -10.097 1.00 88.06 123 ASP A N 1
ATOM 974 C CA . ASP A 1 123 ? -0.501 -8.355 -10.423 1.00 88.06 123 ASP A CA 1
ATOM 975 C C . ASP A 1 123 ? -0.838 -6.928 -9.996 1.00 88.06 123 ASP A C 1
ATOM 977 O O . ASP A 1 123 ? -1.621 -6.253 -10.677 1.00 88.06 123 ASP A O 1
ATOM 981 N N . LEU A 1 124 ? -0.296 -6.465 -8.870 1.00 88.62 124 LEU A N 1
ATOM 982 C CA . LEU A 1 124 ? -0.715 -5.211 -8.243 1.00 88.62 124 LEU A CA 1
ATOM 983 C C . LEU A 1 124 ? 0.323 -4.105 -8.377 1.00 88.62 124 LEU A C 1
ATOM 985 O O . LEU A 1 124 ? -0.026 -2.947 -8.165 1.00 88.62 124 LEU A O 1
ATOM 989 N N . PHE A 1 125 ? 1.575 -4.414 -8.720 1.00 92.75 125 PHE A N 1
ATOM 990 C CA . PHE A 1 125 ? 2.638 -3.420 -8.828 1.00 92.75 125 PHE A CA 1
ATOM 991 C C . PHE A 1 125 ? 3.051 -3.210 -10.279 1.00 92.75 125 PHE A C 1
ATOM 993 O O . PHE A 1 125 ? 2.909 -4.058 -11.154 1.00 92.75 125 PHE A O 1
ATOM 1000 N N . ARG A 1 126 ? 3.566 -2.013 -10.533 1.00 94.62 126 ARG A N 1
ATOM 1001 C CA . ARG A 1 126 ? 4.162 -1.609 -11.792 1.00 94.62 126 ARG A CA 1
ATOM 1002 C C . ARG A 1 126 ? 5.647 -1.373 -11.591 1.00 94.62 126 ARG A C 1
ATOM 1004 O O . ARG A 1 126 ? 6.051 -0.658 -10.674 1.00 94.62 126 ARG A O 1
ATOM 1011 N N . ASP A 1 127 ? 6.434 -1.938 -12.495 1.00 94.94 127 ASP A N 1
ATOM 1012 C CA . ASP A 1 127 ? 7.846 -1.622 -12.648 1.00 94.94 127 ASP A CA 1
ATOM 1013 C C . ASP A 1 127 ? 8.008 -0.265 -13.358 1.00 94.94 127 ASP A C 1
ATOM 1015 O O . ASP A 1 127 ? 7.478 -0.045 -14.449 1.00 94.94 127 ASP A O 1
ATOM 1019 N N . LEU A 1 128 ? 8.723 0.661 -12.724 1.00 94.81 128 LEU A N 1
ATOM 1020 C CA . LEU A 1 128 ? 9.052 1.985 -13.256 1.00 94.81 128 LEU A CA 1
ATOM 1021 C C . LEU A 1 128 ? 10.294 1.971 -14.164 1.00 94.81 128 LEU A C 1
ATOM 1023 O O . LEU A 1 128 ? 10.627 2.990 -14.772 1.00 94.81 128 LEU A O 1
ATOM 1027 N N . GLY A 1 129 ? 10.994 0.838 -14.258 1.00 91.81 129 GLY A N 1
ATOM 1028 C CA . GLY A 1 129 ? 12.205 0.675 -15.060 1.00 91.81 129 GLY A CA 1
ATOM 1029 C C . GLY A 1 129 ? 13.447 1.321 -14.443 1.00 91.81 129 GLY A C 1
ATOM 1030 O O . GLY A 1 129 ? 14.393 1.629 -15.163 1.00 91.81 129 GLY A O 1
ATOM 1031 N N . PHE A 1 130 ? 13.449 1.566 -13.130 1.00 91.56 130 PHE A N 1
ATOM 1032 C CA . PHE A 1 130 ? 14.621 2.080 -12.412 1.00 91.56 130 PHE A CA 1
ATOM 1033 C C . PHE A 1 130 ? 15.579 0.946 -12.036 1.00 91.56 130 PHE A C 1
ATOM 1035 O O . PHE A 1 130 ? 15.162 -0.182 -11.781 1.00 91.56 130 PHE A O 1
ATOM 1042 N N . ALA A 1 131 ? 16.877 1.246 -11.949 1.00 78.88 131 ALA A N 1
ATOM 1043 C CA . ALA A 1 131 ? 17.913 0.215 -11.853 1.00 78.88 131 ALA A CA 1
ATOM 1044 C C . ALA A 1 131 ? 17.875 -0.628 -10.562 1.00 78.88 131 ALA A C 1
ATOM 1046 O O . ALA A 1 131 ? 18.268 -1.792 -10.586 1.00 78.88 131 ALA A O 1
ATOM 1047 N N . LYS A 1 132 ? 17.449 -0.063 -9.421 1.00 76.06 132 LYS A N 1
ATOM 1048 C CA . LYS A 1 132 ? 17.488 -0.755 -8.114 1.00 76.06 132 LYS A CA 1
ATOM 1049 C C . LYS A 1 132 ? 16.354 -0.321 -7.181 1.00 76.06 132 LYS A C 1
ATOM 1051 O O . LYS A 1 132 ? 15.257 -0.874 -7.204 1.00 76.06 132 LYS A O 1
ATOM 1056 N N . ARG A 1 133 ? 16.643 0.654 -6.311 1.00 79.50 133 ARG A N 1
ATOM 1057 C CA . ARG A 1 133 ? 15.715 1.186 -5.311 1.00 79.50 133 ARG A CA 1
ATOM 1058 C C . ARG A 1 133 ? 14.581 1.918 -6.018 1.00 79.50 133 ARG A C 1
ATOM 1060 O O . ARG A 1 133 ? 14.795 2.473 -7.092 1.00 79.50 133 ARG A O 1
ATOM 1067 N N . ASN A 1 134 ? 13.407 1.956 -5.389 1.00 87.00 134 ASN A N 1
ATOM 1068 C CA . ASN A 1 134 ? 12.252 2.710 -5.882 1.00 87.00 134 ASN A CA 1
ATOM 1069 C C . ASN A 1 134 ? 11.702 2.209 -7.230 1.00 87.00 134 ASN A C 1
ATOM 1071 O O . ASN A 1 134 ? 10.987 2.933 -7.911 1.00 87.00 134 ASN A O 1
ATOM 1075 N N . ARG A 1 135 ? 12.045 0.978 -7.625 1.00 92.75 135 ARG A N 1
ATOM 1076 C CA . ARG A 1 135 ? 11.677 0.402 -8.921 1.00 92.75 135 ARG A CA 1
ATOM 1077 C C . ARG A 1 135 ? 10.188 0.098 -9.049 1.00 92.75 135 ARG A C 1
ATOM 1079 O O . ARG A 1 135 ? 9.651 0.236 -10.136 1.00 92.75 135 ARG A O 1
ATOM 1086 N N . TYR A 1 136 ? 9.530 -0.293 -7.963 1.00 95.00 136 TYR A N 1
ATOM 1087 C CA . TYR A 1 136 ? 8.135 -0.721 -7.992 1.00 95.00 136 TYR A CA 1
ATOM 1088 C C . TYR A 1 136 ? 7.230 0.263 -7.254 1.00 95.00 136 TYR A C 1
ATOM 1090 O O . TYR A 1 136 ? 7.601 0.811 -6.217 1.00 95.00 136 TYR A O 1
ATOM 1098 N N . VAL A 1 137 ? 6.026 0.455 -7.783 1.00 95.75 137 VAL A N 1
ATOM 1099 C CA . VAL A 1 137 ? 4.915 1.162 -7.128 1.00 95.75 137 VAL A CA 1
ATOM 1100 C C . VAL A 1 137 ? 3.622 0.406 -7.380 1.00 95.75 137 VAL A C 1
ATOM 1102 O O . VAL A 1 137 ? 3.512 -0.299 -8.378 1.00 95.75 137 VAL A O 1
ATOM 1105 N N . LEU A 1 138 ? 2.630 0.575 -6.515 1.00 94.06 138 LEU A N 1
ATOM 1106 C CA . LEU A 1 138 ? 1.287 0.070 -6.744 1.00 94.06 138 LEU A CA 1
ATOM 1107 C C . LEU A 1 138 ? 0.767 0.588 -8.094 1.00 94.06 138 LEU A C 1
ATOM 1109 O O . LEU A 1 138 ? 0.893 1.773 -8.419 1.00 94.06 138 LEU A O 1
ATOM 1113 N N . ASN A 1 139 ? 0.177 -0.301 -8.884 1.00 93.69 139 ASN A N 1
ATOM 1114 C CA . ASN A 1 139 ? -0.374 0.003 -10.191 1.00 93.69 139 ASN A CA 1
ATOM 1115 C C . ASN A 1 139 ? -1.709 0.744 -10.043 1.00 93.69 139 ASN A C 1
ATOM 1117 O O . ASN A 1 139 ? -2.790 0.187 -10.228 1.00 93.69 139 ASN A O 1
ATOM 1121 N N . GLY A 1 140 ? -1.621 2.028 -9.696 1.00 92.81 140 GLY A N 1
ATOM 1122 C CA . GLY A 1 140 ? -2.789 2.877 -9.494 1.00 92.81 140 GLY A CA 1
ATOM 1123 C C . GLY A 1 140 ? -3.662 3.031 -10.737 1.00 92.81 140 GLY A C 1
ATOM 1124 O O . GLY A 1 140 ? -4.845 3.293 -10.589 1.00 92.81 140 GLY A O 1
ATOM 1125 N N . GLU A 1 141 ? -3.121 2.839 -11.940 1.00 93.12 141 GLU A N 1
ATOM 1126 C CA . GLU A 1 141 ? -3.909 2.874 -13.181 1.00 93.12 141 GLU A CA 1
ATOM 1127 C C . GLU A 1 141 ? -4.843 1.660 -13.255 1.00 93.12 141 GLU A C 1
ATOM 1129 O O . GLU A 1 141 ? -6.049 1.813 -13.424 1.00 93.12 141 GLU A O 1
ATOM 1134 N N . LYS A 1 142 ? -4.306 0.455 -13.010 1.00 90.62 142 LYS A N 1
ATOM 1135 C CA . LYS A 1 142 ? -5.090 -0.792 -12.968 1.00 90.62 142 LYS A CA 1
ATOM 1136 C C . LYS A 1 142 ? -6.132 -0.792 -11.846 1.00 90.62 142 LYS A C 1
ATOM 1138 O O . LYS A 1 142 ? -7.185 -1.393 -12.001 1.00 90.62 142 LYS A O 1
ATOM 1143 N N . LEU A 1 143 ? -5.834 -0.123 -10.733 1.00 89.56 143 LEU A N 1
ATOM 1144 C CA . LEU A 1 143 ? -6.676 -0.090 -9.532 1.00 89.56 143 LEU A CA 1
ATOM 1145 C C . LEU A 1 143 ? -7.621 1.124 -9.466 1.00 89.56 143 LEU A C 1
ATOM 1147 O O . LEU A 1 143 ? -8.236 1.366 -8.427 1.00 89.56 143 LEU A O 1
ATOM 1151 N N . GLY A 1 144 ? -7.709 1.930 -10.530 1.00 90.31 144 GLY A N 1
ATOM 1152 C CA . GLY A 1 144 ? -8.599 3.098 -10.583 1.00 90.31 144 GLY A CA 1
ATOM 1153 C C . GLY A 1 144 ? -8.205 4.260 -9.658 1.00 90.31 144 GLY A C 1
ATOM 1154 O O . GLY A 1 144 ? -9.015 5.143 -9.385 1.00 90.31 144 GLY A O 1
ATOM 1155 N N . LEU A 1 145 ? -6.966 4.284 -9.161 1.00 93.00 145 LEU A N 1
ATOM 1156 C CA . LEU A 1 145 ? -6.395 5.405 -8.409 1.00 93.00 145 LEU A CA 1
ATOM 1157 C C . LEU A 1 145 ? -5.773 6.474 -9.313 1.00 93.00 145 LEU A C 1
ATOM 1159 O O . LEU A 1 145 ? -5.564 7.597 -8.858 1.00 93.00 145 LEU A O 1
ATOM 1163 N N . LEU A 1 146 ? -5.417 6.139 -10.550 1.00 95.31 146 LEU A N 1
ATOM 1164 C CA . LEU A 1 146 ? -4.794 7.033 -11.524 1.00 95.31 146 LEU A CA 1
ATOM 1165 C C . LEU A 1 146 ? -5.450 6.859 -12.891 1.00 95.31 146 LEU A C 1
ATOM 1167 O O . LEU A 1 146 ? -5.947 5.786 -13.215 1.00 95.31 146 LEU A O 1
ATOM 1171 N N . GLU A 1 147 ? -5.400 7.913 -13.701 1.00 94.62 147 GLU A N 1
ATOM 1172 C CA . GLU A 1 147 ? -5.756 7.825 -15.116 1.00 94.62 147 GLU A CA 1
ATOM 1173 C C . GLU A 1 147 ? -4.766 6.932 -15.870 1.00 94.62 147 GLU A C 1
ATOM 1175 O O . GLU A 1 147 ? -3.562 6.944 -15.595 1.00 94.62 147 GLU A O 1
ATOM 1180 N N . GLU A 1 148 ? -5.271 6.188 -16.853 1.00 95.00 148 GLU A N 1
ATOM 1181 C CA . GLU A 1 148 ? -4.454 5.307 -17.681 1.00 95.00 148 GLU A CA 1
ATOM 1182 C C . GLU A 1 148 ? -3.323 6.077 -18.387 1.00 95.00 148 GLU A C 1
ATOM 1184 O O . GLU A 1 148 ? -3.504 7.164 -18.947 1.00 95.00 148 GLU A O 1
ATOM 1189 N N . GLY A 1 149 ? -2.110 5.521 -18.327 1.00 95.12 149 GLY A N 1
ATOM 1190 C CA . GLY A 1 149 ? -0.913 6.122 -18.908 1.00 95.12 149 GLY A CA 1
ATOM 1191 C C . GLY A 1 149 ? -0.324 7.303 -18.126 1.00 95.12 149 GLY A C 1
ATOM 1192 O O . GLY A 1 149 ? 0.696 7.849 -18.559 1.00 95.12 149 GLY A O 1
ATOM 1193 N N . TYR A 1 150 ? -0.895 7.706 -16.983 1.00 95.81 150 TYR A N 1
ATOM 1194 C CA . TYR A 1 150 ? -0.334 8.761 -16.133 1.00 95.81 150 TYR A CA 1
ATOM 1195 C C . TYR A 1 150 ? 1.124 8.487 -15.745 1.00 95.81 150 TYR A C 1
ATOM 1197 O O . TYR A 1 150 ? 1.976 9.371 -15.859 1.00 95.81 150 TYR A O 1
ATOM 1205 N N . ILE A 1 151 ? 1.432 7.270 -15.287 1.00 95.56 151 ILE A N 1
ATOM 1206 C CA . ILE A 1 151 ? 2.773 6.886 -14.832 1.00 95.56 151 ILE A CA 1
ATOM 1207 C C . ILE A 1 151 ? 3.752 6.976 -16.001 1.00 95.56 151 ILE A C 1
ATOM 1209 O O . ILE A 1 151 ? 4.810 7.584 -15.854 1.00 95.56 151 ILE A O 1
ATOM 1213 N N . ALA A 1 152 ? 3.386 6.443 -17.169 1.00 95.50 152 ALA A N 1
ATOM 1214 C CA . ALA A 1 152 ? 4.225 6.498 -18.366 1.00 95.50 152 ALA A CA 1
ATOM 1215 C C . ALA A 1 152 ? 4.535 7.947 -18.776 1.00 95.50 152 ALA A C 1
ATOM 1217 O O . ALA A 1 152 ? 5.705 8.306 -18.911 1.00 95.50 152 ALA A O 1
ATOM 1218 N N . LYS A 1 153 ? 3.509 8.806 -18.855 1.00 95.94 153 LYS A N 1
ATOM 1219 C CA . LYS A 1 153 ? 3.669 10.242 -19.145 1.00 95.94 153 LYS A CA 1
ATOM 1220 C C . LYS A 1 153 ? 4.533 10.942 -18.097 1.00 95.94 153 LYS A C 1
ATOM 1222 O O . LYS A 1 153 ? 5.373 11.775 -18.430 1.00 95.94 153 LYS A O 1
ATOM 1227 N N . CYS A 1 154 ? 4.351 10.610 -16.817 1.00 95.25 154 CYS A N 1
ATOM 1228 C CA . CYS A 1 154 ? 5.142 11.180 -15.731 1.00 95.25 154 CYS A CA 1
ATOM 1229 C C . CYS A 1 154 ? 6.626 10.808 -15.856 1.00 95.25 154 CYS A C 1
ATOM 1231 O O . CYS A 1 154 ? 7.483 11.667 -15.639 1.00 95.25 154 CYS A O 1
ATOM 1233 N N . LEU A 1 155 ? 6.931 9.559 -16.216 1.00 95.31 155 LEU A N 1
ATOM 1234 C CA . LEU A 1 155 ? 8.299 9.095 -16.447 1.00 95.31 155 LEU A CA 1
ATOM 1235 C C . LEU A 1 155 ? 8.916 9.749 -17.688 1.00 95.31 155 LEU A C 1
ATOM 1237 O O . LEU A 1 155 ? 10.043 10.231 -17.620 1.00 95.31 155 LEU A O 1
ATOM 1241 N N . GLU A 1 156 ? 8.182 9.809 -18.798 1.00 95.31 156 GLU A N 1
ATOM 1242 C CA . GLU A 1 156 ? 8.643 10.405 -20.056 1.00 95.31 156 GLU A CA 1
ATOM 1243 C C . GLU A 1 156 ? 8.965 11.896 -19.898 1.00 95.31 156 GLU A C 1
ATOM 1245 O O . GLU A 1 156 ? 10.083 12.326 -20.189 1.00 95.31 156 GLU A O 1
ATOM 1250 N N . ASN A 1 157 ? 8.025 12.677 -19.358 1.00 95.25 157 ASN A N 1
ATOM 1251 C CA . ASN A 1 157 ? 8.224 14.108 -19.119 1.00 95.25 157 ASN A CA 1
ATOM 1252 C C . ASN A 1 157 ? 9.345 14.349 -18.107 1.00 95.25 157 ASN A C 1
ATOM 1254 O O . ASN A 1 157 ? 10.197 15.207 -18.307 1.00 95.25 157 ASN A O 1
ATOM 1258 N N . GLY A 1 158 ? 9.392 13.536 -17.051 1.00 94.25 158 GLY A N 1
ATOM 1259 C CA . GLY A 1 158 ? 10.457 13.578 -16.061 1.00 94.25 158 GLY A CA 1
ATOM 1260 C C . GLY A 1 158 ? 11.849 13.398 -16.654 1.00 94.25 158 GLY A C 1
ATOM 1261 O O . GLY A 1 158 ? 12.755 14.165 -16.337 1.00 94.25 158 GLY A O 1
ATOM 1262 N N . ARG A 1 159 ? 12.009 12.408 -17.538 1.00 92.06 159 ARG A N 1
ATOM 1263 C CA . ARG A 1 159 ? 13.273 12.139 -18.235 1.00 92.06 159 ARG A CA 1
ATOM 1264 C C . ARG A 1 159 ? 13.652 13.278 -19.180 1.00 92.06 159 ARG A C 1
ATOM 1266 O O . ARG A 1 159 ? 14.810 13.680 -19.176 1.00 92.06 159 ARG A O 1
ATOM 1273 N N . ARG A 1 160 ? 12.692 13.840 -19.925 1.00 94.44 160 ARG A N 1
ATOM 1274 C CA . ARG A 1 160 ? 12.913 15.029 -20.776 1.00 94.44 160 ARG A CA 1
ATOM 1275 C C . ARG A 1 160 ? 13.379 16.243 -19.970 1.00 94.44 160 ARG A C 1
ATOM 1277 O O . ARG A 1 160 ? 14.236 16.985 -20.427 1.00 94.44 160 ARG A O 1
ATOM 1284 N N . GLU A 1 161 ? 12.847 16.411 -18.764 1.00 95.19 161 GLU A N 1
ATOM 1285 C CA . GLU A 1 161 ? 13.224 17.474 -17.823 1.00 95.19 161 GLU A CA 1
ATOM 1286 C C . GLU A 1 161 ? 14.517 17.171 -17.036 1.00 95.19 161 GLU A C 1
ATOM 1288 O O . GLU A 1 161 ? 14.895 17.948 -16.161 1.00 95.19 161 GLU A O 1
ATOM 1293 N N . GLY A 1 162 ? 15.188 16.038 -17.282 1.00 93.38 162 GLY A N 1
ATOM 1294 C CA . GLY A 1 162 ? 16.409 15.651 -16.566 1.00 93.38 162 GLY A CA 1
ATOM 1295 C C . GLY A 1 162 ? 16.195 15.310 -15.084 1.00 93.38 162 GLY A C 1
ATOM 1296 O O . GLY A 1 162 ? 17.133 15.380 -14.286 1.00 93.38 162 GLY A O 1
ATOM 1297 N N . LYS A 1 163 ? 14.969 14.955 -14.676 1.00 94.69 163 LYS A N 1
ATOM 1298 C CA . LYS A 1 163 ? 14.663 14.590 -13.285 1.00 94.69 163 LYS A CA 1
ATOM 1299 C C . LYS A 1 163 ? 15.267 13.243 -12.915 1.00 94.69 163 LYS A C 1
ATOM 1301 O O . LYS A 1 163 ? 15.242 12.291 -13.689 1.00 94.69 163 LYS A O 1
ATOM 1306 N N . LYS A 1 164 ? 15.741 13.150 -11.672 1.00 93.25 164 LYS A N 1
ATOM 1307 C CA . LYS A 1 164 ? 16.268 11.907 -11.103 1.00 93.25 164 LYS A CA 1
ATOM 1308 C C . LYS A 1 164 ? 15.127 10.936 -10.793 1.00 93.25 164 LYS A C 1
ATOM 1310 O O . LYS A 1 164 ? 14.068 11.350 -10.316 1.00 93.25 164 LYS A O 1
ATOM 1315 N N . ASP A 1 165 ? 15.389 9.637 -10.924 1.00 93.19 165 ASP A N 1
ATOM 1316 C CA . ASP A 1 165 ? 14.444 8.554 -10.599 1.00 93.19 165 ASP A CA 1
ATOM 1317 C C . ASP A 1 165 ? 13.815 8.703 -9.206 1.00 93.19 165 ASP A C 1
ATOM 1319 O O . ASP A 1 165 ? 12.615 8.509 -9.022 1.00 93.19 165 ASP A O 1
ATOM 1323 N N . LYS A 1 166 ? 14.611 9.125 -8.212 1.00 91.38 166 LYS A N 1
ATOM 1324 C CA . LYS A 1 166 ? 14.143 9.363 -6.836 1.00 91.38 166 LYS A CA 1
ATOM 1325 C C . LYS A 1 166 ? 13.036 10.418 -6.766 1.00 91.38 166 LYS A C 1
ATOM 1327 O O . LYS A 1 166 ? 12.110 10.268 -5.969 1.00 91.38 166 LYS A O 1
ATOM 1332 N N . ASP A 1 167 ? 13.129 11.471 -7.568 1.00 93.56 167 ASP A N 1
ATOM 1333 C CA . ASP A 1 167 ? 12.161 12.568 -7.554 1.00 93.56 167 ASP A CA 1
ATOM 1334 C C . ASP A 1 167 ? 10.877 12.168 -8.284 1.00 93.56 167 ASP A C 1
ATOM 1336 O O . ASP A 1 167 ? 9.775 12.465 -7.815 1.00 93.56 167 ASP A O 1
ATOM 1340 N N . LEU A 1 168 ? 11.010 11.410 -9.375 1.00 95.12 168 LEU A N 1
ATOM 1341 C CA . LEU A 1 168 ? 9.880 10.832 -10.102 1.00 95.12 168 LEU A CA 1
ATOM 1342 C C . LEU A 1 168 ? 9.117 9.827 -9.245 1.00 95.12 168 LEU A C 1
ATOM 1344 O O . LEU A 1 168 ? 7.898 9.935 -9.115 1.00 95.12 168 LEU A O 1
ATOM 1348 N N . PHE A 1 169 ? 9.832 8.922 -8.580 1.00 95.31 169 PHE A N 1
ATOM 1349 C CA . PHE A 1 169 ? 9.247 7.982 -7.633 1.00 95.31 169 PHE A CA 1
ATOM 1350 C C . PHE A 1 169 ? 8.461 8.695 -6.532 1.00 95.31 169 PHE A C 1
ATOM 1352 O O . PHE A 1 169 ? 7.286 8.407 -6.325 1.00 95.31 169 PHE A O 1
ATOM 1359 N N . LYS A 1 170 ? 9.079 9.675 -5.857 1.00 94.19 170 LYS A N 1
ATOM 1360 C CA . LYS A 1 170 ? 8.417 10.446 -4.794 1.00 94.19 170 LYS A CA 1
ATOM 1361 C C . LYS A 1 170 ? 7.151 11.138 -5.291 1.00 94.19 170 LYS A C 1
ATOM 1363 O O . LYS A 1 170 ? 6.167 11.191 -4.558 1.00 94.19 170 LYS A O 1
ATOM 1368 N N . LYS A 1 171 ? 7.174 11.681 -6.512 1.00 95.62 171 LYS A N 1
ATOM 1369 C CA . LYS A 1 171 ? 6.010 12.326 -7.127 1.00 95.62 171 LYS A CA 1
ATOM 1370 C C . LYS A 1 171 ? 4.878 11.324 -7.360 1.00 95.62 171 LYS A C 1
ATOM 1372 O O . LYS A 1 171 ? 3.743 11.619 -6.993 1.00 95.62 171 LYS A O 1
ATOM 1377 N N . ILE A 1 172 ? 5.189 10.157 -7.923 1.00 96.88 172 ILE A N 1
ATOM 1378 C CA . ILE A 1 172 ? 4.208 9.096 -8.191 1.00 96.88 172 ILE A CA 1
ATOM 1379 C C . ILE A 1 172 ? 3.616 8.574 -6.878 1.00 96.88 172 ILE A C 1
ATOM 1381 O O . ILE A 1 172 ? 2.396 8.560 -6.731 1.00 96.88 172 ILE A O 1
ATOM 1385 N N . VAL A 1 173 ? 4.458 8.235 -5.895 1.00 96.25 173 VAL A N 1
ATOM 1386 C CA . VAL A 1 173 ? 4.005 7.747 -4.583 1.00 96.25 173 VAL A CA 1
ATOM 1387 C C . VAL A 1 173 ? 3.118 8.782 -3.894 1.00 96.25 173 VAL A C 1
ATOM 1389 O O . VAL A 1 173 ? 2.008 8.442 -3.504 1.00 96.25 173 VAL A O 1
ATOM 1392 N N . LYS A 1 174 ? 3.512 10.063 -3.836 1.00 95.88 174 LYS A N 1
ATOM 1393 C CA . LYS A 1 174 ? 2.662 11.120 -3.249 1.00 95.88 174 LYS A CA 1
ATOM 1394 C C . LYS A 1 174 ? 1.291 11.229 -3.911 1.00 95.88 174 LYS A C 1
ATOM 1396 O O . LYS A 1 174 ? 0.307 11.523 -3.233 1.00 95.88 174 LYS A O 1
ATOM 1401 N N . LEU A 1 175 ? 1.219 11.053 -5.229 1.00 96.56 175 LEU A N 1
ATOM 1402 C CA . LEU A 1 175 ? -0.057 11.103 -5.929 1.00 96.56 175 LEU A CA 1
ATOM 1403 C C . LEU A 1 175 ? -0.923 9.881 -5.604 1.00 96.56 175 LEU A C 1
ATOM 1405 O O . LEU A 1 175 ? -2.115 10.046 -5.346 1.00 96.56 175 LEU A O 1
ATOM 1409 N N . LEU A 1 176 ? -0.323 8.689 -5.554 1.00 96.44 176 LEU A N 1
ATOM 1410 C CA . LEU A 1 176 ? -1.002 7.467 -5.121 1.00 96.44 176 LEU A CA 1
ATOM 1411 C C . LEU A 1 176 ? -1.535 7.608 -3.692 1.00 96.44 176 LEU A C 1
ATOM 1413 O O . LEU A 1 176 ? -2.710 7.341 -3.466 1.00 96.44 176 LEU A O 1
ATOM 1417 N N . GLU A 1 177 ? -0.727 8.111 -2.753 1.00 95.81 177 GLU A N 1
ATOM 1418 C CA . GLU A 1 177 ? -1.162 8.377 -1.375 1.00 95.81 177 GLU A CA 1
ATOM 1419 C C . GLU A 1 177 ? -2.368 9.319 -1.338 1.00 95.81 177 GLU A C 1
ATOM 1421 O O . GLU A 1 177 ? -3.350 9.061 -0.644 1.00 95.81 177 GLU A O 1
ATOM 1426 N N . LYS A 1 178 ? -2.320 10.414 -2.106 1.00 96.00 178 LYS A N 1
ATOM 1427 C CA . LYS A 1 178 ? -3.416 11.387 -2.180 1.00 96.00 178 LYS A CA 1
ATOM 1428 C C . LYS A 1 178 ? -4.704 10.738 -2.687 1.00 96.00 178 LYS A C 1
ATOM 1430 O O . LYS A 1 178 ? -5.766 10.962 -2.104 1.00 96.00 178 LYS A O 1
ATOM 1435 N N . ASN A 1 179 ? -4.622 9.968 -3.767 1.00 96.44 179 ASN A N 1
ATOM 1436 C CA . ASN A 1 179 ? -5.798 9.375 -4.396 1.00 96.44 179 ASN A CA 1
ATOM 1437 C C . ASN A 1 179 ? -6.352 8.206 -3.578 1.00 96.44 179 ASN A C 1
ATOM 1439 O O . ASN A 1 179 ? -7.568 8.093 -3.446 1.00 96.44 179 ASN A O 1
ATOM 1443 N N . LEU A 1 180 ? -5.488 7.424 -2.932 1.00 95.12 180 LEU A N 1
ATOM 1444 C CA . LEU A 1 180 ? -5.902 6.408 -1.971 1.00 95.12 180 LEU A CA 1
ATOM 1445 C C . LEU A 1 180 ? -6.606 7.037 -0.763 1.00 95.12 180 LEU A C 1
ATOM 1447 O O . LEU A 1 180 ? -7.688 6.598 -0.394 1.00 95.12 180 LEU A O 1
ATOM 1451 N N . MET A 1 181 ? -6.073 8.121 -0.193 1.00 95.00 181 MET A N 1
ATOM 1452 C CA . MET A 1 181 ? -6.756 8.827 0.899 1.00 95.00 181 MET A CA 1
ATOM 1453 C C . MET A 1 181 ? -8.109 9.403 0.476 1.00 95.00 181 MET A C 1
ATOM 1455 O O . MET A 1 181 ? -9.039 9.435 1.281 1.00 95.00 181 MET A O 1
ATOM 1459 N N . LYS A 1 182 ? -8.242 9.851 -0.778 1.00 95.69 182 LYS A N 1
ATOM 1460 C CA . LYS A 1 182 ? -9.532 10.278 -1.334 1.00 95.69 182 LYS A CA 1
ATOM 1461 C C . LYS A 1 182 ? -10.502 9.099 -1.432 1.00 95.69 182 LYS A C 1
ATOM 1463 O O . LYS A 1 182 ? -11.653 9.249 -1.036 1.00 95.69 182 LYS A O 1
ATOM 1468 N N . LEU A 1 183 ? -10.040 7.941 -1.909 1.00 94.56 183 LEU A N 1
ATOM 1469 C CA . LEU A 1 183 ? -10.835 6.713 -1.964 1.00 94.56 183 LEU A CA 1
ATOM 1470 C C . LEU A 1 183 ? -11.316 6.301 -0.567 1.00 94.56 183 LEU A C 1
ATOM 1472 O O . LEU A 1 183 ? -12.509 6.089 -0.382 1.00 94.56 183 LEU A O 1
ATOM 1476 N N . ILE A 1 184 ? -10.410 6.256 0.413 1.00 94.62 184 ILE A N 1
ATOM 1477 C CA . ILE A 1 184 ? -10.723 5.912 1.806 1.00 94.62 184 ILE A CA 1
ATOM 1478 C C . ILE A 1 184 ? -11.772 6.873 2.353 1.00 94.62 184 ILE A C 1
ATOM 1480 O O . ILE A 1 184 ? -12.829 6.431 2.781 1.00 94.62 184 ILE A O 1
ATOM 1484 N N . LYS A 1 185 ? -11.547 8.188 2.243 1.00 95.38 185 LYS A N 1
ATOM 1485 C CA . LYS A 1 185 ? -12.511 9.190 2.712 1.00 95.38 185 LYS A CA 1
ATOM 1486 C C . LYS A 1 185 ? -13.885 9.026 2.058 1.00 95.38 185 LYS A C 1
ATOM 1488 O O . LYS A 1 185 ? -14.896 9.225 2.719 1.00 95.38 185 LYS A O 1
ATOM 1493 N N . ASN A 1 186 ? -13.936 8.682 0.775 1.00 94.25 186 ASN A N 1
ATOM 1494 C CA . ASN A 1 186 ? -15.202 8.474 0.076 1.00 94.25 186 ASN A CA 1
ATOM 1495 C C . ASN A 1 186 ? -15.932 7.203 0.536 1.00 94.25 186 ASN A C 1
ATOM 1497 O O . ASN A 1 186 ? -17.157 7.192 0.517 1.00 94.25 186 ASN A O 1
ATOM 1501 N N . ARG A 1 187 ? -15.200 6.150 0.921 1.00 93.19 187 ARG A N 1
ATOM 1502 C CA . ARG A 1 187 ? -15.774 4.863 1.345 1.00 93.19 187 ARG A CA 1
ATOM 1503 C C . ARG A 1 187 ? -16.102 4.796 2.836 1.00 93.19 187 ARG A C 1
ATOM 1505 O O . ARG A 1 187 ? -17.050 4.120 3.205 1.00 93.19 187 ARG A O 1
ATOM 1512 N N . THR A 1 188 ? -15.323 5.468 3.680 1.00 93.06 188 THR A N 1
ATOM 1513 C CA . THR A 1 188 ? -15.408 5.341 5.146 1.00 93.06 188 THR A CA 1
ATOM 1514 C C . THR A 1 188 ? -15.755 6.647 5.852 1.00 93.06 188 THR A C 1
ATOM 1516 O O . THR A 1 188 ? -15.966 6.650 7.058 1.00 93.06 188 THR A O 1
ATOM 1519 N N . HIS A 1 189 ? -15.767 7.775 5.136 1.00 93.81 189 HIS A N 1
ATOM 1520 C CA . HIS A 1 189 ? -15.888 9.130 5.690 1.00 93.81 189 HIS A CA 1
ATOM 1521 C C . HIS A 1 189 ? -14.751 9.562 6.633 1.00 93.81 189 HIS A C 1
ATOM 1523 O O . HIS A 1 189 ? -14.741 10.709 7.085 1.00 93.81 189 HIS A O 1
ATOM 1529 N N . LEU A 1 190 ? -13.738 8.716 6.848 1.00 93.81 190 LEU A N 1
ATOM 1530 C CA . LEU A 1 190 ? -12.600 9.023 7.708 1.00 93.81 190 LEU A CA 1
ATOM 1531 C C . LEU A 1 190 ? -11.636 10.010 7.044 1.00 93.81 190 LEU A C 1
ATOM 1533 O O . LEU A 1 190 ? -11.253 9.884 5.876 1.00 93.81 190 LEU A O 1
ATOM 1537 N N . SER A 1 191 ? -11.186 10.998 7.813 1.00 93.31 191 SER A N 1
ATOM 1538 C CA . SER A 1 191 ? -10.087 11.871 7.418 1.00 93.31 191 SER A CA 1
ATOM 1539 C C . SER A 1 191 ? -8.735 11.298 7.838 1.00 93.31 191 SER A C 1
ATOM 1541 O O . SER A 1 191 ? -8.625 10.495 8.757 1.00 93.31 191 SER A O 1
ATOM 1543 N N . LYS A 1 192 ? -7.651 11.809 7.240 1.00 91.12 192 LYS A N 1
ATOM 1544 C CA . LYS A 1 192 ? -6.277 11.438 7.623 1.00 91.12 192 LYS A CA 1
ATOM 1545 C C . LYS A 1 192 ? -5.979 11.642 9.123 1.00 91.12 192 LYS A C 1
ATOM 1547 O O . LYS A 1 192 ? -5.077 11.008 9.643 1.00 91.12 192 LYS A O 1
ATOM 1552 N N . LYS A 1 193 ? -6.697 12.537 9.815 1.00 91.00 193 LYS A N 1
ATOM 1553 C CA . LYS A 1 193 ? -6.496 12.821 11.251 1.00 91.00 193 LYS A CA 1
ATOM 1554 C C . LYS A 1 193 ? -7.202 11.820 12.178 1.00 91.00 193 LYS A C 1
ATOM 1556 O O . LYS A 1 193 ? -7.010 11.888 13.386 1.00 91.00 193 LYS A O 1
ATOM 1561 N N . GLU A 1 194 ? -8.054 10.969 11.619 1.00 92.44 194 GLU A N 1
ATOM 1562 C CA . GLU A 1 194 ? -8.830 9.950 12.340 1.00 92.44 194 GLU A CA 1
ATOM 1563 C C . GLU A 1 194 ? -8.290 8.544 12.088 1.00 92.44 194 GLU A C 1
ATOM 1565 O O . GLU A 1 194 ? -8.803 7.586 12.654 1.00 92.44 194 GLU A O 1
ATOM 1570 N N . VAL A 1 195 ? -7.259 8.423 11.250 1.00 92.38 195 VAL A N 1
ATOM 1571 C CA . VAL A 1 195 ? -6.576 7.162 10.981 1.00 92.38 195 VAL A CA 1
ATOM 1572 C C . VAL A 1 195 ? -5.255 7.169 11.729 1.00 92.38 195 VAL A C 1
ATOM 1574 O O . VAL A 1 195 ? -4.408 8.035 11.484 1.00 92.38 195 VAL A O 1
ATOM 1577 N N . ALA A 1 196 ? -5.066 6.196 12.611 1.00 89.62 196 ALA A N 1
ATOM 1578 C CA . ALA A 1 196 ? -3.802 5.991 13.304 1.00 89.62 196 ALA A CA 1
ATOM 1579 C C . ALA A 1 196 ? -2.873 5.072 12.503 1.00 89.62 196 ALA A C 1
ATOM 1581 O O . ALA A 1 196 ? -1.693 5.390 12.315 1.00 89.62 196 ALA A O 1
ATOM 1582 N N . LEU A 1 197 ? -3.426 3.969 11.991 1.00 90.38 197 LEU A N 1
ATOM 1583 C CA . LEU A 1 197 ? -2.686 2.911 11.313 1.00 90.38 197 LEU A CA 1
ATOM 1584 C C . LEU A 1 197 ? -3.350 2.514 9.993 1.00 90.38 197 LEU A C 1
ATOM 1586 O O . LEU A 1 197 ? -4.575 2.523 9.858 1.00 90.38 197 LEU A O 1
ATOM 1590 N N . PHE A 1 198 ? -2.514 2.110 9.044 1.00 91.00 198 PHE A N 1
ATOM 1591 C CA . PHE A 1 198 ? -2.911 1.372 7.855 1.00 91.00 198 PHE A CA 1
ATOM 1592 C C . PHE A 1 198 ? -2.374 -0.042 7.946 1.00 91.00 198 PHE A C 1
ATOM 1594 O O . PHE A 1 198 ? -1.186 -0.206 8.211 1.00 91.00 198 PHE A O 1
ATOM 1601 N N . SER A 1 199 ? -3.213 -1.035 7.674 1.00 89.62 199 SER A N 1
ATOM 1602 C CA . SER A 1 199 ? -2.795 -2.431 7.550 1.00 89.62 199 SER A CA 1
ATOM 1603 C C . SER A 1 199 ? -3.100 -2.963 6.155 1.00 89.62 199 SER A C 1
ATOM 1605 O O . SER A 1 199 ? -4.065 -2.537 5.516 1.00 89.62 199 SER A O 1
ATOM 1607 N N . LEU A 1 200 ? -2.262 -3.875 5.672 1.00 87.62 200 LEU A N 1
ATOM 1608 C CA . LEU A 1 200 ? -2.356 -4.446 4.336 1.00 87.62 200 LEU A CA 1
ATOM 1609 C C . LEU A 1 200 ? -2.859 -5.896 4.365 1.00 87.62 200 LEU A C 1
ATOM 1611 O O . LEU A 1 200 ? -2.274 -6.758 5.020 1.00 87.62 200 LEU A O 1
ATOM 1615 N N . ARG A 1 201 ? -3.886 -6.179 3.560 1.00 87.75 201 ARG A N 1
ATOM 1616 C CA . ARG A 1 201 ? -4.336 -7.530 3.199 1.00 87.75 201 ARG A CA 1
ATOM 1617 C C . ARG A 1 201 ? -4.210 -7.757 1.698 1.00 87.75 201 ARG A C 1
ATOM 1619 O O . ARG A 1 201 ? -4.294 -6.822 0.899 1.00 87.75 201 ARG A O 1
ATOM 1626 N N . ILE A 1 202 ? -4.023 -9.017 1.320 1.00 83.06 202 ILE A N 1
ATOM 1627 C CA . ILE A 1 202 ? -4.027 -9.451 -0.080 1.00 83.06 202 ILE A CA 1
ATOM 1628 C C . ILE A 1 202 ? -5.011 -10.610 -0.190 1.00 83.06 202 ILE A C 1
ATOM 1630 O O . ILE A 1 202 ? -4.856 -11.614 0.506 1.00 83.06 202 ILE A O 1
ATOM 1634 N N . ASN A 1 203 ? -6.016 -10.466 -1.056 1.00 82.19 203 ASN A N 1
ATOM 1635 C CA . ASN A 1 203 ? -7.106 -11.426 -1.257 1.00 82.19 203 ASN A CA 1
ATOM 1636 C C . ASN A 1 203 ? -7.808 -11.819 0.057 1.00 82.19 203 ASN A C 1
ATOM 1638 O O . ASN A 1 203 ? -7.978 -13.001 0.344 1.00 82.19 203 ASN A O 1
ATOM 1642 N N . ASN A 1 204 ? -8.174 -10.829 0.878 1.00 80.38 204 ASN A N 1
ATOM 1643 C CA . ASN A 1 204 ? -8.808 -10.980 2.200 1.00 80.38 204 ASN A CA 1
ATOM 1644 C C . ASN A 1 204 ? -7.972 -11.703 3.262 1.00 80.38 204 ASN A C 1
ATOM 1646 O O . ASN A 1 204 ? -8.414 -11.836 4.400 1.00 80.38 204 ASN A O 1
ATOM 1650 N N . GLN A 1 205 ? -6.758 -12.133 2.937 1.00 77.88 205 GLN A N 1
ATOM 1651 C CA . GLN A 1 205 ? -5.888 -12.804 3.885 1.00 77.88 205 GLN A CA 1
ATOM 1652 C C . GLN A 1 205 ? -4.928 -11.792 4.527 1.00 77.88 205 GLN A C 1
ATOM 1654 O O . GLN A 1 205 ? -4.238 -11.059 3.801 1.00 77.88 205 GLN A O 1
ATOM 1659 N N . PRO A 1 206 ? -4.850 -11.748 5.871 1.00 67.94 206 PRO A N 1
ATOM 1660 C CA . PRO A 1 206 ? -3.792 -11.034 6.570 1.00 67.94 206 PRO A CA 1
ATOM 1661 C C . PRO A 1 206 ? -2.428 -11.525 6.095 1.00 67.94 206 PRO A C 1
ATOM 1663 O O . PRO A 1 206 ? -2.214 -12.720 5.888 1.00 67.94 206 PRO A O 1
ATOM 1666 N N . MET A 1 207 ? -1.508 -10.588 5.891 1.00 67.69 207 MET A N 1
ATOM 1667 C CA . MET A 1 207 ? -0.120 -10.926 5.573 1.00 67.69 207 MET A CA 1
ATOM 1668 C C . MET A 1 207 ? 0.744 -11.067 6.832 1.00 67.69 207 MET A C 1
ATOM 1670 O O . MET A 1 207 ? 1.797 -11.687 6.764 1.00 67.69 207 MET A O 1
ATOM 1674 N N . ALA A 1 208 ? 0.282 -10.521 7.962 1.00 58.03 208 ALA A N 1
ATOM 1675 C CA . ALA A 1 208 ? 0.965 -10.557 9.254 1.00 58.03 208 ALA A CA 1
ATOM 1676 C C . ALA A 1 208 ? 0.810 -11.893 10.011 1.00 58.03 208 ALA A C 1
ATOM 1678 O O . ALA A 1 208 ? 1.581 -12.143 10.930 1.00 58.03 208 ALA A O 1
ATOM 1679 N N . ASP A 1 209 ? -0.140 -12.744 9.605 1.00 57.28 209 ASP A N 1
ATOM 1680 C CA . ASP A 1 209 ? -0.440 -14.028 10.262 1.00 57.28 209 ASP A CA 1
ATOM 1681 C C . ASP A 1 209 ? 0.248 -15.221 9.569 1.00 57.28 209 ASP A C 1
ATOM 1683 O O . ASP A 1 209 ? -0.151 -16.372 9.756 1.00 57.28 209 ASP A O 1
ATOM 1687 N N . ASN A 1 210 ? 1.235 -14.968 8.700 1.00 57.56 210 ASN A N 1
ATOM 1688 C CA . ASN A 1 210 ? 1.957 -16.051 8.041 1.00 57.56 210 ASN A CA 1
ATOM 1689 C C . ASN A 1 210 ? 2.985 -16.668 9.011 1.00 57.56 210 ASN A C 1
ATOM 1691 O O . ASN A 1 210 ? 3.753 -15.915 9.607 1.00 57.56 210 ASN A O 1
ATOM 1695 N N . PRO A 1 211 ? 2.995 -18.002 9.196 1.00 49.16 211 PRO A N 1
ATOM 1696 C CA . PRO A 1 211 ? 3.984 -18.677 10.037 1.00 49.16 211 PRO A CA 1
ATOM 1697 C C . PRO A 1 211 ? 5.399 -18.759 9.429 1.00 49.16 211 PRO A C 1
ATOM 1699 O O . PRO A 1 211 ? 6.316 -19.129 10.160 1.00 49.16 211 PRO A O 1
ATOM 1702 N N . GLU A 1 212 ? 5.572 -18.466 8.131 1.00 44.31 212 GLU A N 1
ATOM 1703 C CA . GLU A 1 212 ? 6.882 -18.278 7.463 1.00 44.31 212 GLU A CA 1
ATOM 1704 C C . GLU A 1 212 ? 7.410 -16.846 7.634 1.00 44.31 212 GLU A C 1
ATOM 1706 O O . GLU A 1 212 ? 8.624 -16.701 7.905 1.00 44.31 212 GLU A O 1
#

Radius of gyration: 18.18 Å; chains: 1; bounding box: 41×40×49 Å

Sequence (212 aa):
MLEAIREIGNEILGDDIDSKDNLLENLTLECPETIRGRKQHIVIINYNAVDKCIDVEFEEVSEETPKKYLWVGSADGSNSDQIYFTVRTNNIGHLLSQTIPNLLKRASENGAFYARLKMARDDLFRDLGFAKRNRYVLNGEKLGLLEEGYIAKCLENGRREGKKDKDLFKKIVKLLEKNLMKLIKNRTHLSKKEVALFSLRINNQPMADNPE

pLDDT: mean 82.01, std 14.57, range [40.59, 96.88]

Foldseek 3Di:
DVVVVVVVVCVLPPDPVVVNVPPVCQFFPDDDCDDPRAGAKEWEWEQELPVLETDIDMDTDDPCVRVVAGREDADDDPPDQGQGQKYFLVCVLCVFFGRLVVVLVVDDCPDPLNVLSVSCCVRFWDALPDDDPLRIGGPCCSHVLDPPCPLVVLSVVCVVVVHDSVVSSVVVSVSSSVSVQVVNCVVPVDHSVRYGMYGYHYNPDHSRPDPD